Protein AF-A0A558G143-F1 (afdb_monomer)

Organism: Haloferax volcanii (NCBI:txid2246)

Foldseek 3Di:
DDDDDDDDDDDDDDDDDDPPPPPPPQDAWAWAAEAEEALFFKGWTAKTAAQAWAKKWKFFPCVVVVPVLVRTQWIFQTDGGGMDGRGMITGPGGCLAWGKMKIFAWDQAVPPRDPCCNVVVNPGGHTRDDPRHTHMDMYTYHFDKDWADDDDDDPFFKGWTAKIAHSAKFKKWKFFPCVVVVPVPVRTFWIFDIDGGGMDGRGMTTGPGGDPDDTDIDIDTDHDD

Solvent-accessible surface area (backbone atoms only — not comparable to full-atom values): 12701 Å² total; per-residue (Å²): 138,88,83,90,82,87,83,84,81,83,83,83,81,83,81,81,80,75,81,78,77,78,75,74,78,79,64,68,70,46,58,42,36,61,68,44,76,26,30,14,41,48,50,63,33,52,33,39,30,30,68,81,14,22,34,48,32,37,24,41,59,48,39,83,78,66,38,66,65,82,16,59,29,28,47,33,69,70,39,71,58,42,76,48,63,68,42,65,25,49,34,82,54,53,34,67,64,61,43,53,34,33,43,32,42,25,33,52,71,84,72,78,68,63,97,36,24,65,84,48,75,56,76,34,31,47,62,43,65,55,97,91,38,70,46,63,27,63,21,50,41,33,45,35,70,50,73,43,66,70,93,73,92,63,94,19,50,43,51,59,35,49,37,38,26,19,19,50,36,21,35,44,35,34,22,33,58,50,41,84,75,67,37,70,72,84,21,57,33,29,54,35,68,84,38,67,53,28,81,46,66,62,47,64,26,52,32,84,58,62,53,88,65,96,74,58,70,43,80,42,78,43,77,68,129

pLDDT: mean 89.65, std 16.46, range [34.44, 98.69]

Nearest PDB structures (foldseek):
  7x6o-assembly1_J  TM=2.376E-01  e=4.282E-03  Homo sapiens
  6q1e-assembly1_H  TM=2.582E-01  e=1.618E-02  Homo sapiens
  8bke-assembly2_BBB  TM=3.996E-01  e=5.704E-01  Klebsiella phage KP34
  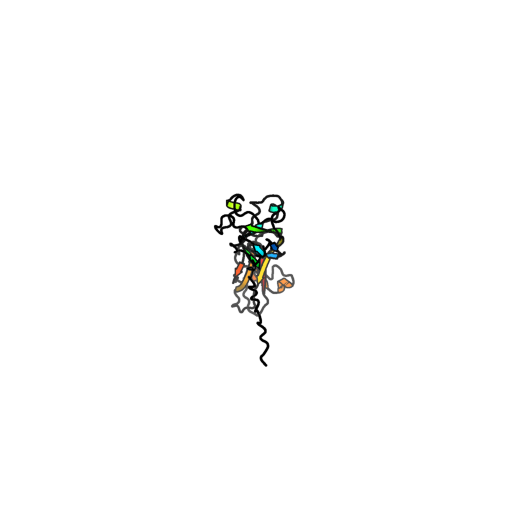3pv7-assembly1_A  TM=2.686E-01  e=1.357E-01  Homo sapiens
  4ys4-assembly1_A  TM=2.179E-01  e=6.690E-01  Plasmodium falciparum 3D7

Sequence (225 aa):
MRRTLAVLMTLVVVVGGIPAAAAAQQETTAVSFENQATGGTTVTVDSVTLPEGGFVTIHDASVTDGNVLGSVVGSSAYLDAGTHEDVTVHLDEPVEESGTFVAMPHMDSDGDRVYSFVAANGEADGPYTADGSAVVDTATVNASATVSMSDQPTTGDSVVVDRVELSQGGFVTIHDGTVTEGAVFESIRGTSAYLPAGVHENVRVELDAPVTENTTLVPMAHMDT

Radius of gyration: 30.29 Å; Cα contacts (8 Å, |Δi|>4): 536; chains: 1; bounding box: 51×76×116 Å

Secondary structure (DSSP, 8-state):
----------------PPP-------PPPEEE---EEE-SSEEEEEEEEESS-EEEEEEEGGGGGT-TTTTEEEEPPPB-SEEEEEEEEEESS---S-EEEEEEEEE-SSSS-S--TTTTTTSSSPBPEETTEE--EEEEEEE-EEEE-------SSEEEEEEEEESS-EEEEEEEGGGGGT-TTTTEEEEPPPB-SEEEEEEEEE-SS---S---EEEEEEE--

Mean predicted aligned error: 9.32 Å

Structure (mmCIF, N/CA/C/O backbone):
data_AF-A0A558G143-F1
#
_entry.id   AF-A0A558G143-F1
#
loop_
_atom_site.group_PDB
_atom_site.id
_atom_site.type_symbol
_atom_site.label_atom_id
_atom_site.label_alt_id
_atom_site.label_comp_id
_atom_site.label_asym_id
_atom_site.label_entity_id
_atom_site.label_seq_id
_atom_site.pdbx_PDB_ins_code
_atom_site.Cartn_x
_atom_site.Cartn_y
_atom_site.Cartn_z
_atom_site.occupancy
_atom_site.B_iso_or_equiv
_atom_site.auth_seq_id
_atom_site.auth_comp_id
_atom_site.auth_asym_id
_atom_site.auth_atom_id
_atom_site.pdbx_PDB_model_num
ATOM 1 N N . MET A 1 1 ? 0.024 -58.878 85.559 1.00 52.34 1 MET A N 1
ATOM 2 C CA . MET A 1 1 ? 0.391 -59.027 84.128 1.00 52.34 1 MET A CA 1
ATOM 3 C C . MET A 1 1 ? -0.809 -58.651 83.263 1.00 52.34 1 MET A C 1
ATOM 5 O O . MET A 1 1 ? -1.912 -58.987 83.669 1.00 52.34 1 MET A O 1
ATOM 9 N N . ARG A 1 2 ? -0.557 -58.053 82.082 1.00 41.16 2 ARG A N 1
ATOM 10 C CA . ARG A 1 2 ? -1.480 -57.472 81.064 1.00 41.16 2 ARG A CA 1
ATOM 11 C C . ARG A 1 2 ? -1.714 -55.969 81.271 1.00 41.16 2 ARG A C 1
ATOM 13 O O . ARG A 1 2 ? -2.313 -55.599 82.264 1.00 41.16 2 ARG A O 1
ATOM 20 N N . ARG A 1 3 ? -1.076 -55.053 80.530 1.00 41.97 3 ARG A N 1
ATOM 21 C CA . ARG A 1 3 ? -0.884 -54.800 79.075 1.00 41.97 3 ARG A CA 1
ATOM 22 C C . ARG A 1 3 ? -1.730 -53.581 78.681 1.00 41.97 3 ARG A C 1
ATOM 24 O O . ARG A 1 3 ? -2.951 -53.640 78.685 1.00 41.97 3 ARG A O 1
ATOM 31 N N . THR A 1 4 ? -1.016 -52.507 78.370 1.00 42.41 4 THR A N 1
ATOM 32 C CA . THR A 1 4 ? -1.426 -51.295 77.659 1.00 42.41 4 THR A CA 1
ATOM 33 C C . THR A 1 4 ? -2.187 -51.610 76.368 1.00 42.41 4 THR A C 1
ATOM 35 O O . THR A 1 4 ? -1.789 -52.505 75.625 1.00 42.41 4 THR A O 1
ATOM 38 N N . LEU A 1 5 ? -3.224 -50.821 76.069 1.00 39.81 5 LEU A N 1
ATOM 39 C CA . LEU A 1 5 ? -3.725 -50.601 74.712 1.00 39.81 5 LEU A CA 1
ATOM 40 C C . LEU A 1 5 ? -4.005 -49.098 74.561 1.00 39.81 5 LEU A C 1
ATOM 42 O O . LEU A 1 5 ? -4.898 -48.560 75.210 1.00 39.81 5 LEU A O 1
ATOM 46 N N . ALA A 1 6 ? -3.188 -48.423 73.754 1.00 40.53 6 ALA A N 1
ATOM 47 C CA . ALA A 1 6 ? -3.424 -47.062 73.295 1.00 40.53 6 ALA A CA 1
ATOM 48 C C . ALA A 1 6 ? -4.268 -47.139 72.017 1.00 40.53 6 ALA A C 1
ATOM 50 O O . ALA A 1 6 ? -3.910 -47.863 71.088 1.00 40.53 6 ALA A O 1
ATOM 51 N N . VAL A 1 7 ? -5.393 -46.425 71.983 1.00 39.53 7 VAL A N 1
ATOM 52 C CA . VAL A 1 7 ? -6.228 -46.283 70.786 1.00 39.53 7 VAL A CA 1
ATOM 53 C C . VAL A 1 7 ? -5.782 -45.015 70.065 1.00 39.53 7 VAL A C 1
ATOM 55 O O . VAL A 1 7 ? -5.915 -43.911 70.585 1.00 39.53 7 VAL A O 1
ATOM 58 N N . LEU A 1 8 ? -5.205 -45.206 68.881 1.00 38.78 8 LEU A N 1
ATOM 59 C CA . LEU A 1 8 ? -4.832 -44.165 67.931 1.00 38.78 8 LEU A CA 1
ATOM 60 C C . LEU A 1 8 ? -6.107 -43.730 67.188 1.00 38.78 8 LEU A C 1
ATOM 62 O O . LEU A 1 8 ? -6.700 -44.531 66.469 1.00 38.78 8 LEU A O 1
ATOM 66 N N . MET A 1 9 ? -6.556 -42.493 67.399 1.00 37.25 9 MET A N 1
ATOM 67 C CA . MET A 1 9 ? -7.731 -41.924 66.734 1.00 37.25 9 MET A CA 1
ATOM 68 C C . MET A 1 9 ? -7.258 -41.141 65.502 1.00 37.25 9 MET A C 1
ATOM 70 O O . MET A 1 9 ? -6.626 -40.093 65.624 1.00 37.25 9 MET A O 1
ATOM 74 N N . THR A 1 10 ? -7.494 -41.695 64.316 1.00 39.78 10 THR A N 1
ATOM 75 C CA . THR A 1 10 ? -7.078 -41.120 63.033 1.00 39.78 10 THR A CA 1
ATOM 76 C C . THR A 1 10 ? -7.986 -39.945 62.657 1.00 39.78 10 THR A C 1
ATOM 78 O O . THR A 1 10 ? -9.191 -40.117 62.485 1.00 39.78 10 THR A O 1
ATOM 81 N N . LEU A 1 11 ? -7.402 -38.752 62.528 1.00 34.44 11 LEU A N 1
ATOM 82 C CA . LEU A 1 11 ? -8.046 -37.535 62.032 1.00 34.44 11 LEU A CA 1
ATOM 83 C C . LEU A 1 11 ? -8.089 -37.572 60.496 1.00 34.44 11 LEU A C 1
ATOM 85 O O . LEU A 1 11 ? -7.043 -37.554 59.850 1.00 34.44 11 LEU A O 1
ATOM 89 N N . VAL A 1 12 ? -9.286 -37.615 59.910 1.00 41.69 12 VAL A N 1
ATOM 90 C CA . VAL A 1 12 ? -9.491 -37.450 58.463 1.00 41.69 12 VAL A CA 1
ATOM 91 C C . VAL A 1 12 ? -9.704 -35.964 58.183 1.00 41.69 12 VAL A C 1
ATOM 93 O O . VAL A 1 12 ? -10.731 -35.403 58.556 1.00 41.69 12 VAL A O 1
ATOM 96 N N . VAL A 1 13 ? -8.728 -35.323 57.540 1.00 41.88 13 VAL A N 1
ATOM 97 C CA . VAL A 1 13 ? -8.868 -33.964 57.002 1.00 41.88 13 VAL A CA 1
ATOM 98 C C . VAL A 1 13 ? -9.351 -34.088 55.560 1.00 41.88 13 VAL A C 1
ATOM 100 O O . VAL A 1 13 ? -8.608 -34.528 54.687 1.00 41.88 13 VAL A O 1
ATOM 103 N N . VAL A 1 14 ? -10.608 -33.720 55.312 1.00 42.81 14 VAL A N 1
ATOM 104 C CA . VAL A 1 14 ? -11.135 -33.542 53.954 1.00 42.81 14 VAL A CA 1
ATOM 105 C C . VAL A 1 14 ? -10.732 -32.143 53.493 1.00 42.81 14 VAL A C 1
ATOM 107 O O . VAL A 1 14 ? -11.282 -31.150 53.963 1.00 42.81 14 VAL A O 1
ATOM 110 N N . VAL A 1 15 ? -9.744 -32.059 52.602 1.00 48.12 15 VAL A N 1
ATOM 111 C CA . VAL A 1 15 ? -9.377 -30.812 51.918 1.00 48.12 15 VAL A CA 1
ATOM 112 C C . VAL A 1 15 ? -10.315 -30.649 50.722 1.00 48.12 15 VAL A C 1
ATOM 114 O O . VAL A 1 15 ? -10.181 -31.351 49.724 1.00 48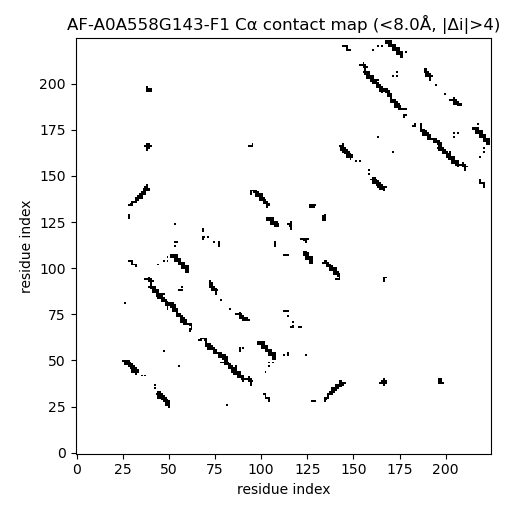.12 15 VAL A O 1
ATOM 117 N N . GLY A 1 16 ? -11.302 -29.759 50.841 1.00 43.53 16 GLY A N 1
ATOM 118 C CA . GLY A 1 16 ? -12.135 -29.338 49.716 1.00 43.53 16 GLY A CA 1
ATOM 119 C C . GLY A 1 16 ? -11.340 -28.415 48.795 1.00 43.53 16 GLY A C 1
ATOM 120 O O . GLY A 1 16 ? -10.942 -27.329 49.210 1.00 43.53 16 GLY A O 1
ATOM 121 N N . GLY A 1 17 ? -11.087 -28.855 47.562 1.00 44.88 17 GLY A N 1
ATOM 122 C CA . GLY A 1 17 ? -10.500 -28.022 46.516 1.00 44.88 17 GLY A CA 1
ATOM 123 C C . GLY A 1 17 ? -11.509 -26.983 46.033 1.00 44.88 17 GLY A C 1
ATOM 124 O O . GLY A 1 17 ? -12.572 -27.331 45.527 1.00 44.88 17 GLY A O 1
ATOM 125 N N . ILE A 1 18 ? -11.177 -25.707 46.197 1.00 61.19 18 ILE A N 1
ATOM 126 C CA . ILE A 1 18 ? -11.807 -24.604 45.465 1.00 61.19 18 ILE A CA 1
ATOM 127 C C . ILE A 1 18 ? -11.429 -24.741 43.983 1.00 61.19 18 ILE A C 1
ATOM 129 O O . ILE A 1 18 ? -10.241 -24.917 43.696 1.00 61.19 18 ILE A O 1
ATOM 133 N N . PRO A 1 19 ? -12.379 -24.676 43.032 1.00 52.38 19 PRO A N 1
ATOM 134 C CA . PRO A 1 19 ? 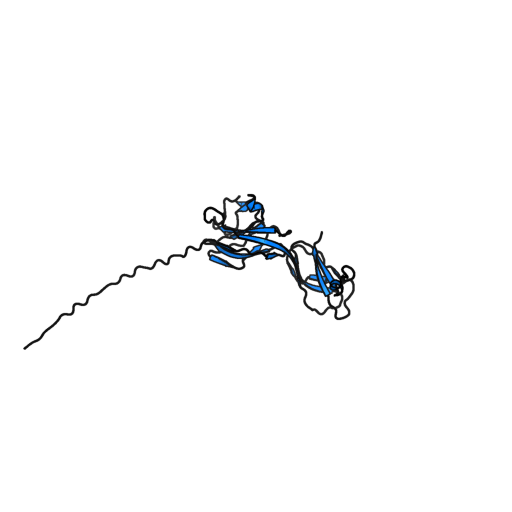-12.013 -24.574 41.631 1.00 52.38 19 PRO A CA 1
ATOM 135 C C . PRO A 1 19 ? -11.299 -23.233 41.449 1.00 52.38 19 PRO A C 1
ATOM 137 O O . PRO A 1 19 ? -11.841 -22.180 41.784 1.00 52.38 19 PRO A O 1
ATOM 140 N N . ALA A 1 20 ? -10.062 -23.274 40.960 1.00 54.72 20 ALA A N 1
ATOM 141 C CA . ALA A 1 20 ? -9.406 -22.086 40.449 1.00 54.72 20 ALA A CA 1
ATOM 142 C C . ALA A 1 20 ? -10.229 -21.614 39.246 1.00 54.72 20 ALA A C 1
ATOM 144 O O . ALA A 1 20 ? -10.228 -22.259 38.199 1.00 54.72 20 ALA A O 1
ATOM 145 N N . ALA A 1 21 ? -10.979 -20.525 39.413 1.00 53.34 21 ALA A N 1
ATOM 146 C CA . ALA A 1 21 ? -11.452 -19.767 38.271 1.00 53.34 21 ALA A CA 1
ATOM 147 C C . ALA A 1 21 ? -10.196 -19.311 37.522 1.00 53.34 21 ALA A C 1
ATOM 149 O O . ALA A 1 21 ? -9.402 -18.538 38.061 1.00 53.34 21 ALA A O 1
ATOM 150 N N . ALA A 1 22 ? -9.971 -19.853 36.326 1.00 51.62 22 ALA A N 1
ATOM 151 C CA . ALA A 1 22 ? -9.020 -19.270 35.400 1.00 51.62 22 ALA A CA 1
ATOM 152 C C . ALA A 1 22 ? -9.504 -17.839 35.148 1.00 51.62 22 ALA A C 1
ATOM 154 O O . ALA A 1 22 ? -10.585 -17.641 34.595 1.00 51.62 22 ALA A O 1
ATOM 155 N N . ALA A 1 23 ? -8.761 -16.849 35.640 1.00 45.91 23 ALA A N 1
ATOM 156 C CA . ALA A 1 23 ? -8.967 -15.479 35.218 1.00 45.91 23 ALA A CA 1
ATOM 157 C C . ALA A 1 23 ? -8.714 -15.466 33.708 1.00 45.91 23 ALA A C 1
ATOM 159 O O . ALA A 1 23 ? -7.590 -15.721 33.278 1.00 45.91 23 ALA A O 1
ATOM 160 N N . ALA A 1 24 ? -9.764 -15.256 32.913 1.00 49.66 24 ALA A N 1
ATOM 161 C CA . ALA A 1 24 ? -9.582 -14.874 31.526 1.00 49.66 24 ALA A CA 1
ATOM 162 C C . ALA A 1 24 ? -8.755 -13.587 31.562 1.00 49.66 24 ALA A C 1
ATOM 164 O O . ALA A 1 24 ? -9.179 -12.595 32.160 1.00 49.66 24 ALA A O 1
ATOM 165 N N . GLN A 1 25 ? -7.537 -13.645 31.032 1.00 50.00 25 GLN A N 1
ATOM 166 C CA . GLN A 1 25 ? -6.756 -12.447 30.793 1.00 50.00 25 GLN A CA 1
ATOM 167 C C . GLN A 1 25 ? -7.578 -11.621 29.806 1.00 50.00 25 GLN A C 1
ATOM 169 O O . GLN A 1 25 ? -7.860 -12.075 28.701 1.00 50.00 25 GLN A O 1
ATOM 174 N N . GLN A 1 26 ? -8.100 -10.488 30.270 1.00 57.34 26 GLN A N 1
ATOM 175 C CA . GLN A 1 26 ? -8.884 -9.597 29.433 1.00 57.34 26 GLN A CA 1
ATOM 176 C C . GLN A 1 26 ? -7.880 -8.926 28.497 1.00 57.34 26 GLN A C 1
ATOM 178 O O . GLN A 1 26 ? -7.195 -7.988 28.900 1.00 57.34 26 GLN A O 1
ATOM 183 N N . GLU A 1 27 ? -7.700 -9.498 27.308 1.00 76.50 27 GLU A N 1
ATOM 184 C CA . GLU A 1 27 ? -6.834 -8.916 26.287 1.00 76.50 27 GLU A CA 1
ATOM 185 C C . GLU A 1 27 ? -7.375 -7.522 25.955 1.00 76.50 27 GLU A C 1
ATOM 187 O O . GLU A 1 27 ? -8.573 -7.340 25.736 1.00 76.50 27 GLU A O 1
ATOM 192 N N . THR A 1 28 ? -6.509 -6.516 26.019 1.00 91.81 28 THR A N 1
ATOM 193 C CA . THR A 1 28 ? -6.859 -5.131 25.697 1.00 91.81 28 THR A CA 1
ATOM 194 C C . THR A 1 28 ? -6.619 -4.892 24.217 1.00 91.81 28 THR A C 1
ATOM 196 O O . THR A 1 28 ? -5.588 -5.320 23.698 1.00 91.81 28 THR A O 1
ATOM 199 N N . THR A 1 29 ? -7.520 -4.174 23.546 1.00 96.88 29 THR A N 1
ATOM 200 C CA . THR A 1 29 ? -7.312 -3.808 22.143 1.00 96.88 29 THR A CA 1
ATOM 201 C C . THR A 1 29 ? -6.033 -2.993 21.979 1.00 96.88 29 THR A C 1
ATOM 203 O O . THR A 1 29 ? -5.796 -2.038 22.719 1.00 96.88 29 THR A O 1
ATOM 206 N N . ALA A 1 30 ? -5.226 -3.368 20.995 1.00 97.44 30 ALA A N 1
ATOM 207 C CA . ALA A 1 30 ? -4.009 -2.677 20.598 1.00 97.44 30 ALA A CA 1
ATOM 208 C C . ALA A 1 30 ? -3.831 -2.819 19.085 1.00 97.44 30 ALA A C 1
ATOM 210 O O . ALA A 1 30 ? -4.337 -3.770 18.490 1.00 97.44 30 ALA A O 1
ATOM 211 N N . VAL A 1 31 ? -3.118 -1.883 18.472 1.00 98.56 31 VAL A N 1
ATOM 212 C CA . VAL A 1 31 ? -2.743 -1.934 17.059 1.00 98.56 31 VAL A CA 1
ATOM 213 C C . VAL A 1 31 ? -1.342 -1.358 16.907 1.00 98.56 31 VAL A C 1
ATOM 215 O O . VAL A 1 31 ? -0.985 -0.431 17.635 1.00 98.56 31 VAL A O 1
ATOM 218 N N . SER A 1 32 ? -0.559 -1.925 15.997 1.00 98.56 32 SER A N 1
ATOM 219 C CA . SER A 1 32 ? 0.734 -1.401 15.580 1.00 98.56 32 SER A CA 1
ATOM 220 C C . SER A 1 32 ? 0.768 -1.298 14.063 1.00 98.56 32 SER A C 1
ATOM 222 O O . SER A 1 32 ? 0.465 -2.259 13.350 1.00 98.56 32 SER A O 1
ATOM 224 N N . PHE A 1 33 ? 1.109 -0.114 13.572 1.00 98.62 33 PHE A N 1
ATOM 225 C CA . PHE A 1 33 ? 1.144 0.199 12.156 1.00 98.62 33 PHE A CA 1
ATOM 226 C C . PHE A 1 33 ? 2.417 0.976 11.839 1.00 98.62 33 PHE A C 1
ATOM 228 O O . PHE A 1 33 ? 2.578 2.132 12.222 1.00 98.62 33 PHE A O 1
ATOM 235 N N . GLU A 1 34 ? 3.349 0.319 11.150 1.00 98.38 34 GLU A N 1
ATOM 236 C CA . GLU A 1 34 ? 4.663 0.890 10.872 1.00 98.38 34 GLU A CA 1
ATOM 237 C C . GLU A 1 34 ? 4.715 1.654 9.543 1.00 98.38 34 GLU A C 1
ATOM 239 O O . GLU A 1 34 ? 3.970 1.394 8.591 1.00 98.38 34 GLU A O 1
ATOM 244 N N . ASN A 1 35 ? 5.664 2.593 9.471 1.00 98.19 35 ASN A N 1
ATOM 245 C CA . ASN A 1 35 ? 5.995 3.300 8.238 1.00 98.19 35 ASN A CA 1
ATOM 246 C C . ASN A 1 35 ? 6.406 2.307 7.152 1.00 98.19 35 ASN A C 1
ATOM 248 O O . ASN A 1 35 ? 7.279 1.467 7.370 1.00 98.19 35 ASN A O 1
ATOM 252 N N . GLN A 1 36 ? 5.850 2.464 5.956 1.00 96.12 36 GLN A N 1
ATOM 253 C CA . GLN A 1 36 ? 6.083 1.520 4.869 1.00 96.12 36 GLN A CA 1
ATOM 254 C C . GLN A 1 36 ? 6.067 2.194 3.500 1.00 96.12 36 GLN A C 1
ATOM 256 O O . GLN A 1 36 ? 5.695 3.360 3.349 1.00 96.12 36 GLN A O 1
ATOM 261 N N . ALA A 1 37 ? 6.513 1.448 2.496 1.00 92.44 37 ALA A N 1
ATOM 262 C CA . ALA A 1 37 ? 6.290 1.758 1.094 1.00 92.44 37 ALA A CA 1
ATOM 263 C C . ALA A 1 37 ? 5.289 0.747 0.533 1.00 92.44 37 ALA A C 1
ATOM 265 O O . ALA A 1 37 ? 5.275 -0.407 0.958 1.00 92.44 37 ALA A O 1
ATOM 266 N N . THR A 1 38 ? 4.459 1.183 -0.404 1.00 91.56 38 THR A N 1
ATOM 267 C CA . THR A 1 38 ? 3.419 0.348 -1.006 1.00 91.56 38 THR A CA 1
ATOM 268 C C . THR A 1 38 ? 3.337 0.581 -2.508 1.00 91.56 38 THR A C 1
ATOM 270 O O . THR A 1 38 ? 3.587 1.692 -2.986 1.00 91.56 38 THR A O 1
ATOM 273 N N . GLY A 1 39 ? 2.939 -0.453 -3.249 1.00 88.38 39 GLY A N 1
ATOM 274 C CA . GLY A 1 39 ? 2.390 -0.351 -4.598 1.00 88.38 39 GLY A CA 1
ATOM 275 C C . GLY A 1 39 ? 0.962 0.178 -4.659 1.00 88.38 39 GLY A C 1
ATOM 276 O O . GLY A 1 39 ? 0.245 -0.128 -5.604 1.00 88.38 39 GLY A O 1
ATOM 277 N N . GLY A 1 40 ? 0.497 0.897 -3.640 1.00 90.25 40 GLY A N 1
ATOM 278 C CA . GLY A 1 40 ? -0.762 1.638 -3.626 1.00 90.25 40 GLY A CA 1
ATOM 279 C C . GLY A 1 40 ? -2.002 0.823 -3.273 1.00 90.25 40 GLY A C 1
ATOM 280 O O . GLY A 1 40 ? -2.925 1.381 -2.705 1.00 90.25 40 GLY A O 1
ATOM 281 N N . THR A 1 41 ? -2.049 -0.479 -3.556 1.00 90.88 41 THR A N 1
ATOM 282 C CA . THR A 1 41 ? -3.298 -1.272 -3.435 1.00 90.88 41 THR A CA 1
ATOM 283 C C . THR A 1 41 ? -3.468 -2.015 -2.110 1.00 90.88 41 THR A C 1
ATOM 285 O O . THR A 1 41 ? -4.564 -2.475 -1.788 1.00 90.88 41 THR A O 1
ATOM 288 N N . THR A 1 42 ? -2.395 -2.151 -1.334 1.00 93.06 42 THR A N 1
ATOM 289 C CA . THR A 1 42 ? -2.410 -2.847 -0.044 1.00 93.06 42 THR A CA 1
ATOM 290 C C . THR A 1 42 ? -1.470 -2.191 0.950 1.00 93.06 42 THR A C 1
ATOM 292 O O . THR A 1 42 ? -0.427 -1.662 0.565 1.00 93.06 42 THR A O 1
ATOM 295 N N . VAL A 1 43 ? -1.784 -2.309 2.233 1.00 96.50 43 VAL A N 1
ATOM 296 C CA . VAL A 1 43 ? -0.858 -2.001 3.332 1.00 96.50 43 VAL A CA 1
ATOM 297 C C . VAL A 1 43 ? -0.844 -3.149 4.331 1.00 96.50 43 VAL A C 1
ATOM 299 O O . VAL A 1 43 ? -1.806 -3.915 4.413 1.00 96.50 43 VAL A O 1
ATOM 302 N N . THR A 1 44 ? 0.233 -3.256 5.100 1.00 97.94 44 THR A N 1
ATOM 303 C CA . THR A 1 44 ? 0.355 -4.251 6.169 1.00 97.94 44 THR A CA 1
ATOM 304 C C . THR A 1 44 ? 0.258 -3.570 7.526 1.00 97.94 44 THR A C 1
ATOM 306 O O . THR A 1 44 ? 0.992 -2.620 7.807 1.00 97.94 44 THR A O 1
ATOM 309 N N . VAL A 1 45 ? -0.641 -4.067 8.369 1.00 98.62 45 VAL A N 1
ATOM 310 C CA . VAL A 1 45 ? -0.700 -3.753 9.799 1.00 98.62 45 VAL A CA 1
ATOM 311 C C . VAL A 1 45 ? 0.137 -4.799 10.528 1.00 98.62 45 VAL A C 1
ATOM 313 O O . VAL A 1 45 ? -0.157 -5.989 10.427 1.00 98.62 45 VAL A O 1
ATOM 316 N N . ASP A 1 46 ? 1.182 -4.354 11.227 1.00 98.56 46 ASP A N 1
ATOM 317 C CA . ASP A 1 46 ? 2.167 -5.233 11.873 1.00 98.56 46 ASP A CA 1
ATOM 318 C C . ASP A 1 46 ? 1.500 -6.143 12.907 1.00 98.56 46 ASP A C 1
ATOM 320 O O . ASP A 1 46 ? 1.668 -7.360 12.872 1.00 98.56 46 ASP A O 1
ATOM 324 N N . SER A 1 47 ? 0.654 -5.569 13.766 1.00 98.44 47 SER A N 1
ATOM 325 C CA . SER A 1 47 ? -0.157 -6.352 14.694 1.00 98.44 47 SER A CA 1
ATOM 326 C C . SER A 1 47 ? -1.457 -5.661 15.094 1.00 98.44 47 SER A C 1
ATOM 328 O O . SER A 1 47 ? -1.555 -4.434 15.155 1.00 98.44 47 SER A O 1
ATOM 330 N N . VAL A 1 48 ? -2.480 -6.461 15.399 1.00 98.62 48 VAL A N 1
ATOM 331 C CA . VAL A 1 48 ? -3.747 -5.998 15.972 1.00 98.62 48 VAL A CA 1
ATOM 332 C C . VAL A 1 48 ? -4.296 -7.021 16.963 1.00 98.62 48 VAL A C 1
ATOM 334 O O . VAL A 1 48 ? -4.368 -8.211 16.671 1.00 98.62 48 VAL A O 1
ATOM 337 N N . THR A 1 49 ? -4.711 -6.558 18.141 1.00 98.31 49 THR A N 1
ATOM 338 C CA . THR A 1 49 ? -5.384 -7.371 19.163 1.00 98.31 49 THR A CA 1
ATOM 339 C C . THR A 1 49 ? -6.856 -6.992 19.225 1.00 98.31 49 THR A C 1
ATOM 341 O O . THR A 1 49 ? -7.188 -5.847 19.523 1.00 98.31 49 THR A O 1
ATOM 344 N N . LEU A 1 50 ? -7.740 -7.958 18.976 1.00 97.88 50 LEU A N 1
ATOM 345 C CA . LEU A 1 50 ? -9.195 -7.799 18.951 1.00 97.88 50 LEU A CA 1
ATOM 346 C C . LEU A 1 50 ? -9.824 -8.677 20.044 1.00 97.88 50 LEU A C 1
ATOM 348 O O . LEU A 1 50 ? -9.884 -9.893 19.878 1.00 97.88 50 LEU A O 1
ATOM 352 N N . PRO A 1 51 ? -10.312 -8.117 21.161 1.00 96.62 51 PRO A N 1
ATOM 353 C CA . PRO A 1 51 ? -10.841 -8.919 22.269 1.00 96.62 51 PRO A CA 1
ATOM 354 C C . PRO A 1 51 ? -12.088 -9.742 21.914 1.00 96.62 51 PRO A C 1
ATOM 356 O O . PRO A 1 51 ? -12.302 -10.808 22.487 1.00 96.62 51 PRO A O 1
ATOM 359 N N . GLU A 1 52 ? -12.900 -9.259 20.970 1.00 96.56 52 GLU A N 1
ATOM 360 C CA . GLU A 1 52 ? -14.167 -9.888 20.557 1.00 96.56 52 GLU A CA 1
ATOM 361 C C . GLU A 1 52 ? -14.199 -10.227 19.052 1.00 96.56 52 GLU A C 1
ATOM 363 O O . GLU A 1 52 ? -15.191 -10.753 18.555 1.00 96.56 52 GLU A O 1
ATOM 368 N N . GLY A 1 53 ? -13.087 -10.002 18.343 1.00 98.06 53 GLY A N 1
ATOM 369 C CA . GLY A 1 53 ? -13.006 -10.110 16.886 1.00 98.06 53 GLY A CA 1
ATOM 370 C C . GLY A 1 53 ? -13.587 -8.892 16.162 1.00 98.06 53 GLY A C 1
ATOM 371 O O . GLY A 1 53 ? -14.209 -8.016 16.762 1.00 98.06 53 GLY A O 1
ATOM 372 N N . GLY A 1 54 ? -13.358 -8.813 14.858 1.00 98.56 54 GLY A N 1
ATOM 373 C CA . GLY A 1 54 ? -13.773 -7.671 14.047 1.00 98.56 54 GLY A CA 1
ATOM 374 C C . GLY A 1 54 ? -12.815 -7.414 12.897 1.00 98.56 54 GLY A C 1
ATOM 375 O O . GLY A 1 54 ? -12.447 -8.341 12.179 1.00 98.56 54 GLY A O 1
ATOM 376 N N . PHE A 1 55 ? -12.413 -6.160 12.718 1.00 98.69 55 PHE A N 1
ATOM 377 C CA . PHE A 1 55 ? -11.671 -5.693 11.548 1.00 98.69 55 PHE A CA 1
ATOM 378 C C . PHE A 1 55 ? -10.561 -4.727 11.958 1.00 98.69 55 PHE A C 1
ATOM 380 O O . PHE A 1 55 ? -10.643 -4.074 12.998 1.00 98.69 55 PHE A O 1
ATOM 387 N N . VAL A 1 56 ? -9.555 -4.563 11.105 1.00 98.56 56 VAL A N 1
ATOM 388 C CA . VAL A 1 56 ? -8.701 -3.372 11.118 1.00 98.56 56 VAL A CA 1
ATOM 389 C C . VAL A 1 56 ? -8.986 -2.556 9.865 1.00 98.56 56 VAL A C 1
ATOM 391 O O . VAL A 1 56 ? -9.001 -3.083 8.754 1.00 98.56 56 VAL A O 1
ATOM 394 N N . THR A 1 57 ? -9.269 -1.273 10.060 1.00 98.25 57 THR A N 1
ATOM 395 C CA . THR A 1 57 ? -9.602 -0.322 8.999 1.00 98.25 57 THR A CA 1
ATOM 396 C C . THR A 1 57 ? -8.492 0.704 8.872 1.00 98.25 57 THR A C 1
ATOM 398 O O . THR A 1 57 ? -7.918 1.136 9.874 1.00 98.25 57 THR A O 1
ATOM 401 N N . ILE A 1 58 ? -8.186 1.080 7.638 1.00 98.50 58 ILE A N 1
ATOM 402 C CA . ILE A 1 58 ? -7.210 2.107 7.308 1.00 98.50 58 ILE A CA 1
ATOM 403 C C . ILE A 1 58 ? -7.968 3.372 6.938 1.00 98.50 58 ILE A C 1
ATOM 405 O O . ILE A 1 58 ? -8.838 3.363 6.065 1.00 98.50 58 ILE A O 1
ATOM 409 N N . HIS A 1 59 ? -7.618 4.459 7.612 1.00 98.12 59 HIS A N 1
ATOM 410 C CA . HIS A 1 59 ? -8.099 5.792 7.308 1.00 98.12 59 HIS A CA 1
ATOM 411 C C . HIS A 1 59 ? -6.982 6.655 6.722 1.00 98.12 59 HIS A C 1
ATOM 413 O O . HIS A 1 59 ? -5.821 6.530 7.121 1.00 98.12 59 HIS A O 1
ATOM 419 N N . ASP A 1 60 ? -7.334 7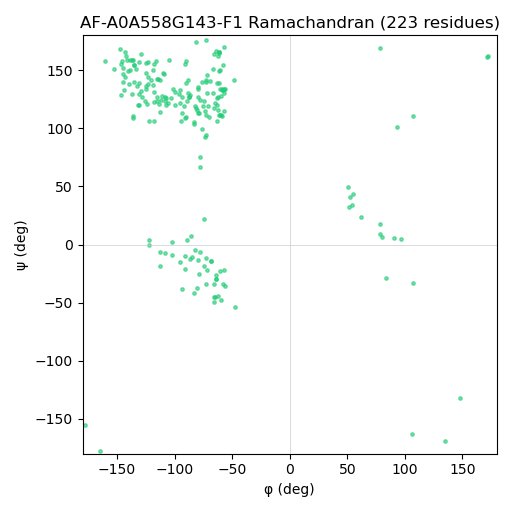.574 5.829 1.00 96.81 60 ASP A N 1
ATOM 420 C CA . ASP A 1 60 ? -6.463 8.686 5.458 1.00 96.81 60 ASP A CA 1
ATOM 421 C C . ASP A 1 60 ? -6.365 9.740 6.587 1.00 96.81 60 ASP A C 1
ATOM 423 O O . ASP A 1 60 ? -7.033 9.669 7.626 1.00 96.81 60 ASP A O 1
ATOM 427 N N . ALA A 1 61 ? -5.526 10.758 6.385 1.00 95.31 61 ALA A N 1
ATOM 428 C CA . ALA A 1 61 ? -5.298 11.813 7.371 1.00 95.31 61 ALA A CA 1
ATOM 429 C C . ALA A 1 61 ? -6.563 12.619 7.743 1.00 95.31 61 ALA A C 1
ATOM 431 O O . ALA A 1 61 ? -6.623 13.180 8.844 1.00 95.31 61 ALA A O 1
ATOM 432 N N . SER A 1 62 ? -7.588 12.653 6.881 1.00 96.06 62 SER A N 1
ATOM 433 C CA . SER A 1 62 ? -8.798 13.461 7.088 1.00 96.06 62 SER A CA 1
ATOM 434 C C . SER A 1 62 ? -9.664 12.962 8.250 1.00 96.06 62 SER A C 1
ATOM 436 O O . SER A 1 62 ? -10.494 13.717 8.769 1.00 96.06 62 SER A O 1
ATOM 438 N N . VAL A 1 63 ? -9.428 11.738 8.749 1.00 95.94 63 VAL A N 1
ATOM 439 C CA . VAL A 1 63 ? -10.057 11.244 9.988 1.00 95.94 63 VAL A CA 1
ATOM 440 C C . VAL A 1 63 ? -9.766 12.171 11.171 1.00 95.94 63 VAL A C 1
ATOM 442 O O . VAL A 1 63 ? -10.640 12.421 12.003 1.00 95.94 63 VAL A O 1
ATOM 445 N N . THR A 1 64 ? -8.563 12.753 11.209 1.00 90.12 64 THR A N 1
ATOM 446 C CA . THR A 1 64 ? -8.140 13.677 12.272 1.00 90.12 64 THR A CA 1
ATOM 447 C C . THR A 1 64 ? -8.779 15.062 12.150 1.00 90.12 64 THR A C 1
ATOM 449 O O . THR A 1 64 ? -8.901 15.769 13.151 1.00 90.12 64 THR A O 1
ATOM 452 N N . ASP A 1 65 ? -9.294 15.401 10.966 1.00 93.31 65 ASP A N 1
ATOM 453 C CA . ASP A 1 65 ? -10.072 16.615 10.693 1.00 93.31 65 ASP A CA 1
ATOM 454 C C . ASP A 1 65 ? -11.584 16.414 10.927 1.00 93.31 65 ASP A C 1
ATOM 456 O O . ASP A 1 65 ? -12.394 17.314 10.688 1.00 93.31 65 ASP A O 1
ATOM 460 N N . GLY A 1 66 ? -11.983 15.234 11.415 1.00 92.19 66 GLY A N 1
ATOM 461 C CA . GLY A 1 66 ? -13.369 14.886 11.727 1.00 92.19 66 GLY A CA 1
ATOM 462 C C . GLY A 1 66 ? -14.142 14.241 10.575 1.00 92.19 66 GLY A C 1
ATOM 463 O O . GLY A 1 66 ? -15.338 13.980 10.731 1.00 92.19 66 GLY A O 1
ATOM 464 N N . ASN A 1 67 ? -13.498 13.936 9.443 1.00 95.38 67 ASN A N 1
ATOM 465 C CA . ASN A 1 67 ? -14.110 13.173 8.353 1.00 95.38 67 ASN A CA 1
ATOM 466 C C . ASN A 1 67 ? -14.128 11.670 8.680 1.00 95.38 67 ASN A C 1
ATOM 468 O O . ASN A 1 67 ? -13.428 10.872 8.068 1.00 95.38 67 ASN A O 1
ATOM 472 N N . VAL A 1 68 ? -14.906 11.266 9.684 1.00 93.94 68 VAL A N 1
ATOM 473 C CA . VAL A 1 68 ? -14.857 9.894 10.222 1.00 93.94 68 VAL A CA 1
ATOM 474 C C . VAL A 1 68 ? -15.255 8.836 9.188 1.00 93.94 68 VAL A C 1
ATOM 476 O O . VAL A 1 68 ? -14.583 7.820 9.068 1.00 93.94 68 VAL A O 1
ATOM 479 N N . LEU A 1 69 ? -16.330 9.070 8.428 1.00 95.38 69 LEU A N 1
ATOM 480 C CA . LEU A 1 69 ? -16.835 8.089 7.460 1.00 95.38 69 LEU A CA 1
ATOM 481 C C . LEU A 1 69 ? -16.079 8.147 6.130 1.00 95.38 69 LEU A C 1
ATOM 483 O O . LEU A 1 69 ? -15.776 7.111 5.556 1.00 95.38 69 LEU A O 1
ATOM 487 N N . GLY A 1 70 ? -15.784 9.353 5.634 1.00 96.06 70 GLY A N 1
ATOM 488 C CA . GLY A 1 70 ? -15.177 9.535 4.316 1.00 96.06 70 GLY A CA 1
ATOM 489 C C . GLY A 1 70 ? -13.662 9.359 4.282 1.00 96.06 70 GLY A C 1
ATOM 490 O O . GLY A 1 70 ? -13.097 9.460 3.205 1.00 96.06 70 GLY A O 1
ATOM 491 N N . SER A 1 71 ? -13.015 9.152 5.431 1.00 97.00 71 SER A N 1
ATOM 492 C CA . SER A 1 71 ? -11.577 8.869 5.508 1.00 97.00 71 SER A CA 1
ATOM 493 C C . SER A 1 71 ? -11.249 7.389 5.363 1.00 97.00 71 SER A C 1
ATOM 495 O O . SER A 1 71 ? -10.078 7.061 5.223 1.00 97.00 71 SER A O 1
ATOM 497 N N . VAL A 1 72 ? -12.240 6.493 5.435 1.00 97.44 72 VAL A N 1
ATOM 498 C CA . VAL A 1 72 ? -12.024 5.049 5.284 1.00 97.44 72 VAL A CA 1
ATOM 499 C C . VAL A 1 72 ? -11.557 4.762 3.859 1.00 97.44 72 VAL A C 1
ATOM 501 O O . VAL A 1 72 ? -12.299 5.005 2.910 1.00 97.44 72 VAL A O 1
ATOM 504 N N . VAL A 1 73 ? -10.345 4.225 3.727 1.00 97.00 73 VAL A N 1
ATOM 505 C CA . VAL A 1 73 ? -9.731 3.873 2.433 1.00 97.00 73 VAL A CA 1
ATOM 506 C C . VAL A 1 73 ? -9.555 2.366 2.242 1.00 97.00 73 VAL A C 1
ATOM 508 O O . VAL A 1 73 ? -9.167 1.932 1.163 1.00 97.00 73 VAL A O 1
ATOM 511 N N . GLY A 1 74 ? -9.838 1.552 3.261 1.00 97.38 74 GLY A N 1
ATOM 512 C CA . GLY A 1 74 ? -9.867 0.093 3.147 1.00 97.38 74 GLY A CA 1
ATOM 513 C C . GLY A 1 74 ? -9.999 -0.610 4.494 1.00 97.38 74 GLY A C 1
ATOM 514 O O . GLY A 1 74 ? -9.694 -0.033 5.540 1.00 97.38 74 GLY A O 1
ATOM 515 N N . SER A 1 75 ? -10.410 -1.877 4.469 1.00 97.81 75 SER A N 1
ATOM 516 C CA . SER A 1 75 ? -10.597 -2.703 5.670 1.00 97.81 75 SER A CA 1
ATOM 517 C C . SER A 1 75 ? -10.115 -4.134 5.448 1.00 97.81 75 SER A C 1
ATOM 519 O O . SER A 1 75 ? -10.166 -4.674 4.341 1.00 97.81 75 SER A O 1
ATOM 521 N N . SER A 1 76 ? -9.632 -4.773 6.514 1.00 98.25 76 SER A N 1
ATOM 522 C CA . SER A 1 76 ? -9.298 -6.196 6.490 1.00 98.25 76 SER A CA 1
ATOM 523 C C . SER A 1 76 ? -10.547 -7.060 6.289 1.00 98.25 76 SER A C 1
ATOM 525 O O . SER A 1 76 ? -11.677 -6.644 6.548 1.00 98.25 76 SER A O 1
ATOM 527 N N . ALA A 1 77 ? -10.335 -8.327 5.931 1.00 97.56 77 ALA A N 1
ATOM 528 C CA . ALA A 1 77 ? -11.343 -9.349 6.195 1.00 97.56 77 ALA A CA 1
ATOM 529 C C . ALA A 1 77 ? -11.602 -9.477 7.711 1.00 97.56 77 ALA A C 1
ATOM 531 O O . ALA A 1 77 ? -10.809 -8.996 8.528 1.00 97.56 77 ALA A O 1
ATOM 532 N N . TYR A 1 78 ? -12.694 -10.151 8.081 1.00 98.19 78 TYR A N 1
ATOM 533 C CA . TYR A 1 78 ? -12.982 -10.457 9.481 1.00 98.19 78 TYR A CA 1
ATOM 534 C C . TYR A 1 78 ? -11.837 -11.250 10.125 1.00 98.19 78 TYR A C 1
ATOM 536 O O . TYR A 1 78 ? -11.354 -12.242 9.569 1.00 98.19 78 TYR A O 1
ATOM 544 N N . LEU A 1 79 ? -11.458 -10.822 11.321 1.00 98.50 79 LEU A N 1
ATOM 545 C CA . LEU A 1 79 ? -10.455 -11.424 12.181 1.00 98.50 79 LEU A CA 1
ATOM 546 C C . LEU A 1 79 ? -11.144 -11.919 13.459 1.00 98.50 79 LEU A C 1
ATOM 548 O O . LEU A 1 79 ? -11.840 -11.159 14.133 1.00 98.50 79 LEU A O 1
ATOM 552 N N . ASP A 1 80 ? -10.947 -13.195 13.803 1.00 98.25 80 ASP A N 1
ATOM 553 C CA . ASP A 1 80 ? -11.452 -13.764 15.059 1.00 98.25 80 ASP A CA 1
ATOM 554 C C . ASP A 1 80 ? -10.845 -13.050 16.286 1.00 98.25 80 ASP A C 1
ATOM 556 O O . ASP A 1 80 ? -9.837 -12.348 16.193 1.00 98.25 80 ASP A O 1
ATOM 560 N N . ALA A 1 81 ? -11.427 -13.257 17.468 1.00 97.75 81 ALA A N 1
ATOM 561 C CA . ALA A 1 81 ? -10.868 -12.723 18.706 1.00 97.75 81 ALA A CA 1
ATOM 562 C C . ALA A 1 81 ? -9.430 -13.224 18.965 1.00 97.75 81 ALA A C 1
ATOM 564 O O . ALA A 1 81 ? -9.153 -14.423 18.870 1.00 97.75 81 ALA A O 1
ATOM 565 N N . GLY A 1 82 ? -8.532 -12.312 19.342 1.00 97.62 82 GLY A N 1
ATOM 566 C CA . GLY A 1 82 ? -7.117 -12.583 19.606 1.00 97.62 82 GLY A CA 1
ATOM 567 C C . GLY A 1 82 ? -6.177 -11.559 18.969 1.00 97.62 82 GLY A C 1
ATOM 568 O O . GLY A 1 82 ? -6.610 -10.508 18.499 1.00 97.62 82 GLY A O 1
ATOM 569 N N . THR A 1 83 ? -4.882 -11.870 18.977 1.00 98.00 83 THR A N 1
ATOM 570 C CA . THR A 1 83 ? -3.840 -11.086 18.301 1.00 98.00 83 THR A CA 1
ATOM 571 C C . THR A 1 83 ? -3.550 -11.674 16.927 1.00 98.00 83 THR A C 1
ATOM 573 O O . THR A 1 83 ? -3.361 -12.884 16.799 1.00 98.00 83 THR A O 1
ATOM 576 N N . HIS A 1 84 ? -3.490 -10.805 15.925 1.00 98.44 84 HIS A N 1
ATOM 577 C CA . HIS A 1 84 ? -3.115 -11.119 14.550 1.00 98.44 84 HIS A CA 1
ATOM 578 C C . HIS A 1 84 ? -1.893 -10.294 14.175 1.00 98.44 84 HIS A C 1
ATOM 580 O O . HIS A 1 84 ? -1.797 -9.133 14.565 1.00 98.44 84 HIS A O 1
ATOM 586 N N . GLU A 1 85 ? -0.983 -10.902 13.428 1.00 98.19 85 GLU A N 1
ATOM 587 C CA . GLU A 1 85 ? 0.260 -10.295 12.947 1.00 98.19 85 GLU A CA 1
ATOM 588 C C . GLU A 1 85 ? 0.246 -10.271 11.414 1.00 98.19 85 GLU A C 1
ATOM 590 O O . GLU A 1 85 ? -0.450 -11.084 10.793 1.00 98.19 85 GLU A O 1
ATOM 595 N N . ASP A 1 86 ? 0.997 -9.346 10.813 1.00 97.88 86 ASP A N 1
ATOM 596 C CA . ASP A 1 86 ? 1.161 -9.218 9.357 1.00 97.88 86 ASP A CA 1
ATOM 597 C C . ASP A 1 86 ? -0.178 -9.144 8.590 1.00 97.88 86 ASP A C 1
ATOM 599 O O . ASP A 1 86 ? -0.368 -9.746 7.524 1.00 97.88 86 ASP A O 1
ATOM 603 N N . VAL A 1 87 ? -1.147 -8.400 9.133 1.00 98.44 87 VAL A N 1
ATOM 604 C CA . VAL A 1 87 ? -2.483 -8.296 8.540 1.00 98.44 87 VAL A CA 1
ATOM 605 C C . VAL A 1 87 ? -2.415 -7.434 7.285 1.00 98.44 87 VAL A C 1
ATOM 607 O O . VAL A 1 87 ? -2.231 -6.220 7.347 1.00 98.44 87 VAL A O 1
ATOM 610 N N . THR A 1 88 ? -2.610 -8.061 6.128 1.00 96.94 88 THR A N 1
ATOM 611 C CA . THR A 1 88 ? -2.742 -7.351 4.851 1.00 96.94 88 THR A CA 1
ATOM 612 C C . THR A 1 88 ? -4.137 -6.745 4.728 1.00 96.94 88 THR A C 1
ATOM 614 O O . THR A 1 88 ? -5.142 -7.458 4.794 1.00 96.94 88 THR A O 1
ATOM 617 N N . VAL A 1 89 ? -4.197 -5.434 4.504 1.00 97.88 89 VAL A N 1
ATOM 618 C CA . VAL A 1 89 ? -5.428 -4.695 4.215 1.00 97.88 89 VAL A CA 1
ATOM 619 C C . VAL A 1 89 ? -5.438 -4.299 2.745 1.00 97.88 89 VAL A C 1
ATOM 621 O O . VAL A 1 89 ? -4.496 -3.670 2.261 1.00 97.88 89 VAL A O 1
ATOM 624 N N . HIS A 1 90 ? -6.511 -4.661 2.043 1.00 94.62 90 HIS A N 1
ATOM 625 C CA . HIS A 1 90 ? -6.777 -4.162 0.699 1.00 94.62 90 HIS A CA 1
ATOM 626 C C . HIS A 1 90 ? -7.384 -2.767 0.784 1.00 94.62 90 HIS A C 1
ATOM 628 O O . HIS A 1 90 ? -8.287 -2.529 1.585 1.00 94.62 90 HIS A O 1
ATOM 634 N N . LEU A 1 91 ? -6.865 -1.860 -0.037 1.00 94.00 91 LEU A N 1
ATOM 635 C CA . LEU A 1 91 ? -7.367 -0.501 -0.128 1.00 94.00 91 LEU A CA 1
ATOM 636 C C . LEU A 1 91 ? -8.398 -0.408 -1.252 1.00 94.00 91 LEU A C 1
ATOM 638 O O . LEU A 1 91 ? -8.128 -0.812 -2.384 1.00 94.00 91 LEU A O 1
ATOM 642 N N . ASP A 1 92 ? -9.570 0.118 -0.917 1.00 92.19 92 ASP A N 1
ATOM 643 C CA . ASP A 1 92 ? -10.620 0.455 -1.877 1.00 92.19 92 ASP A CA 1
ATOM 644 C C . ASP A 1 92 ? -10.231 1.700 -2.685 1.00 92.19 92 ASP A C 1
ATOM 646 O O . ASP A 1 92 ? -10.524 1.779 -3.878 1.00 92.19 92 ASP A O 1
ATOM 650 N N . GLU A 1 93 ? -9.521 2.635 -2.042 1.00 88.12 93 GLU A N 1
ATOM 651 C CA . GLU A 1 93 ? -8.895 3.795 -2.677 1.00 88.12 93 GLU A CA 1
ATOM 652 C C . GLU A 1 93 ? -7.363 3.655 -2.604 1.00 88.12 93 GLU A C 1
ATOM 654 O O . GLU A 1 93 ? -6.802 3.655 -1.502 1.00 88.12 93 GLU A O 1
ATOM 659 N N . PRO A 1 94 ? -6.660 3.500 -3.742 1.00 87.75 94 PRO A N 1
ATOM 660 C CA . PRO A 1 94 ? -5.216 3.307 -3.742 1.00 87.75 94 PRO A CA 1
ATOM 661 C C . PRO A 1 94 ? -4.438 4.486 -3.144 1.00 87.75 94 PRO A C 1
ATOM 663 O O . PRO A 1 94 ? -4.805 5.649 -3.297 1.00 87.75 94 PRO A O 1
ATOM 666 N N . VAL A 1 95 ? -3.282 4.203 -2.535 1.00 89.56 95 VAL A N 1
ATOM 667 C CA . VAL A 1 95 ? -2.325 5.251 -2.145 1.00 89.56 95 VAL A CA 1
ATOM 668 C C . VAL A 1 95 ? -1.618 5.786 -3.387 1.00 89.56 95 VAL A C 1
ATOM 670 O O . VAL A 1 95 ? -0.584 5.261 -3.805 1.00 89.56 95 VAL A O 1
ATOM 673 N N . GLU A 1 96 ? -2.170 6.844 -3.970 1.00 83.75 96 GLU A N 1
ATOM 674 C CA . GLU A 1 96 ? -1.560 7.534 -5.110 1.00 83.75 96 GLU A CA 1
ATOM 675 C C . GLU A 1 96 ? -0.450 8.498 -4.667 1.00 83.75 96 GLU A C 1
ATOM 677 O O . GLU A 1 96 ? 0.590 8.595 -5.322 1.00 83.75 96 GLU A O 1
ATOM 682 N N . GLU A 1 97 ? -0.634 9.169 -3.527 1.00 86.31 97 GLU A N 1
ATOM 683 C CA . GLU A 1 97 ? 0.326 10.104 -2.938 1.00 86.31 97 GLU A CA 1
ATOM 684 C C . GLU A 1 97 ? 0.770 9.630 -1.549 1.00 86.31 97 GLU A C 1
ATOM 686 O O . GLU A 1 97 ? -0.032 9.178 -0.733 1.00 86.31 97 GLU A O 1
ATOM 691 N N . SER A 1 98 ? 2.071 9.743 -1.272 1.00 93.12 98 SER A N 1
ATOM 692 C CA . SER A 1 98 ? 2.629 9.429 0.042 1.00 93.12 98 SER A CA 1
ATOM 693 C C . SER A 1 98 ? 2.020 10.317 1.127 1.00 93.12 98 SER A C 1
ATOM 695 O O . SER A 1 98 ? 1.982 11.539 0.988 1.00 93.12 98 SER A O 1
ATOM 697 N N . GLY A 1 99 ? 1.619 9.725 2.248 1.00 95.50 99 GLY A N 1
ATOM 698 C CA . GLY A 1 99 ? 0.917 10.461 3.294 1.00 95.50 99 GLY A CA 1
ATOM 699 C C . GLY A 1 99 ? 0.851 9.732 4.627 1.00 95.50 99 GLY A C 1
ATOM 700 O O . GLY A 1 99 ? 1.407 8.647 4.799 1.00 95.50 99 GLY A O 1
ATOM 701 N N . THR A 1 100 ? 0.172 10.358 5.586 1.00 97.38 100 THR A N 1
ATOM 702 C CA . THR A 1 100 ? -0.129 9.748 6.884 1.00 97.38 100 THR A CA 1
ATOM 703 C C . THR A 1 100 ? -1.441 8.984 6.798 1.00 97.38 100 THR A C 1
ATOM 705 O O . THR A 1 100 ? -2.456 9.543 6.388 1.00 97.38 100 THR A O 1
ATOM 708 N N . PHE A 1 101 ? -1.417 7.739 7.257 1.00 98.00 101 PHE A N 1
ATOM 709 C CA . PHE A 1 101 ? -2.578 6.867 7.373 1.00 98.00 101 PHE A CA 1
ATOM 710 C C . PHE A 1 101 ? -2.731 6.394 8.816 1.00 98.00 101 PHE A C 1
ATOM 712 O O . PHE A 1 101 ? -1.768 6.385 9.591 1.00 98.00 101 PHE A O 1
ATOM 719 N N . VAL A 1 102 ? -3.949 6.007 9.176 1.00 98.56 102 VAL A N 1
ATOM 720 C CA . VAL A 1 102 ? -4.326 5.611 10.532 1.00 98.56 102 VAL A CA 1
ATOM 721 C C . VAL A 1 102 ? -4.926 4.213 10.496 1.00 98.56 102 VAL A C 1
ATOM 723 O O . VAL A 1 102 ? -5.939 4.000 9.836 1.00 98.56 102 VAL A O 1
ATOM 726 N N . ALA A 1 103 ? -4.328 3.271 11.221 1.00 98.62 103 ALA A N 1
ATOM 727 C CA . ALA A 1 103 ? -4.920 1.962 11.455 1.00 98.62 103 ALA A CA 1
ATOM 728 C C . ALA A 1 103 ? -5.824 2.028 12.692 1.00 98.62 103 ALA A C 1
ATOM 730 O O . ALA A 1 103 ? -5.393 2.462 13.762 1.00 98.62 103 ALA A O 1
ATOM 731 N N . MET A 1 104 ? -7.073 1.593 12.546 1.00 98.62 104 MET A N 1
ATOM 732 C CA . MET A 1 104 ? -8.094 1.626 13.592 1.00 98.62 104 MET A CA 1
ATOM 733 C C . MET A 1 104 ? -8.785 0.259 13.689 1.00 98.62 104 MET A C 1
ATOM 735 O O . MET A 1 104 ? -9.372 -0.201 12.708 1.00 98.62 104 MET A O 1
ATOM 739 N N . PRO A 1 105 ? -8.740 -0.426 14.843 1.00 98.62 105 PRO A N 1
ATOM 740 C CA . PRO A 1 105 ? -9.515 -1.637 15.067 1.00 98.62 105 PRO A CA 1
ATOM 741 C C . PRO A 1 105 ? -11.007 -1.320 15.220 1.00 98.62 105 PRO A C 1
ATOM 743 O O . PRO A 1 105 ? -11.389 -0.482 16.039 1.00 98.62 105 PRO A O 1
ATOM 746 N N . HIS A 1 106 ? -11.849 -2.039 14.488 1.00 98.56 10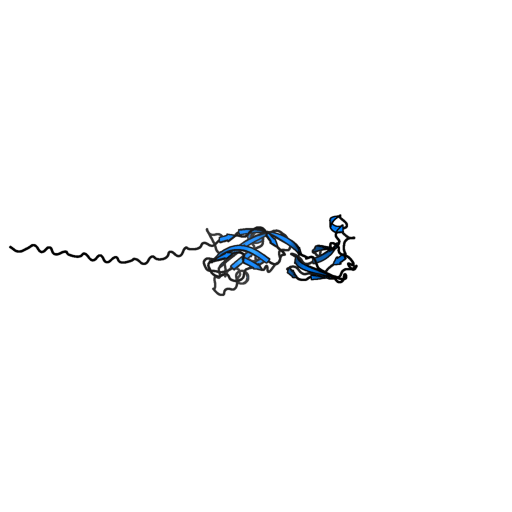6 HIS A N 1
ATOM 747 C CA . HIS A 1 106 ? -13.308 -1.991 14.566 1.00 98.56 106 HIS A CA 1
ATOM 748 C C . HIS A 1 106 ? -13.857 -3.324 15.076 1.00 98.56 106 HIS A C 1
ATOM 750 O O . HIS A 1 106 ? -13.327 -4.387 14.756 1.00 98.56 106 HIS A O 1
ATOM 756 N N . MET A 1 107 ? -14.909 -3.265 15.887 1.00 97.69 107 MET A N 1
ATOM 757 C CA . MET A 1 107 ? -15.596 -4.442 16.424 1.00 97.69 107 MET A CA 1
ATOM 758 C C . MET A 1 107 ? -16.690 -4.892 15.456 1.00 97.69 107 MET A C 1
ATOM 760 O O . MET A 1 107 ? -17.384 -4.041 14.923 1.00 97.69 107 MET A O 1
ATOM 764 N N . ASP A 1 108 ? -16.892 -6.195 15.279 1.00 98.12 108 ASP A N 1
ATOM 765 C CA . ASP A 1 108 ? -18.108 -6.728 14.640 1.00 98.12 108 ASP A CA 1
ATOM 766 C C . ASP A 1 108 ? -19.267 -6.667 15.649 1.00 98.12 108 ASP A C 1
ATOM 768 O O . ASP A 1 108 ? -19.344 -7.463 16.588 1.00 98.12 108 ASP A O 1
ATOM 772 N N . SER A 1 109 ? -20.107 -5.640 15.532 1.00 97.12 109 SER A N 1
ATOM 773 C CA . SER A 1 109 ? -21.086 -5.274 16.568 1.00 97.12 109 SER A CA 1
ATOM 774 C C . SER A 1 109 ? -22.453 -5.936 16.400 1.00 97.12 109 SER A C 1
ATOM 776 O O . SER A 1 109 ? -23.220 -6.027 17.366 1.00 97.12 109 SER A O 1
ATOM 778 N N . ASP A 1 110 ? -22.766 -6.388 15.189 1.00 96.19 110 ASP A N 1
ATOM 779 C CA . ASP A 1 110 ? -24.017 -7.063 14.847 1.00 96.19 110 ASP A CA 1
ATOM 780 C C . ASP A 1 110 ? -23.825 -8.567 14.577 1.00 96.19 110 ASP A C 1
ATOM 782 O O . ASP A 1 110 ? -24.809 -9.318 14.536 1.00 96.19 110 ASP A O 1
ATOM 786 N N . GLY A 1 111 ? -22.571 -9.029 14.531 1.00 96.62 111 GLY A N 1
ATOM 787 C CA . GLY A 1 111 ? -22.185 -10.434 14.485 1.00 96.62 111 GLY A CA 1
ATOM 788 C C . GLY A 1 111 ? -22.329 -11.058 13.102 1.00 96.62 111 GLY A C 1
ATOM 789 O O . GLY A 1 111 ? -22.414 -12.293 13.001 1.00 96.62 111 GLY A O 1
ATOM 790 N N . ASP A 1 112 ? -22.418 -10.242 12.052 1.00 97.38 112 ASP A N 1
ATOM 791 C CA . ASP A 1 112 ? -22.584 -10.709 10.678 1.00 97.38 112 ASP A CA 1
ATOM 792 C C . ASP A 1 112 ? -21.249 -10.932 9.941 1.00 97.38 112 ASP A C 1
ATOM 794 O O . ASP A 1 112 ? -21.227 -11.592 8.892 1.00 97.38 112 ASP A O 1
ATOM 798 N N . ARG A 1 113 ? -20.133 -10.497 10.551 1.00 98.00 113 ARG A N 1
ATOM 799 C CA . ARG A 1 113 ? -18.752 -10.606 10.046 1.00 98.00 113 ARG A CA 1
ATOM 800 C C . ARG A 1 113 ? -18.506 -9.859 8.737 1.00 98.00 113 ARG A C 1
ATOM 802 O O . ARG A 1 113 ? -17.568 -10.191 8.002 1.00 98.00 113 ARG A O 1
ATOM 809 N N . VAL A 1 114 ? -19.315 -8.851 8.444 1.00 97.31 114 VAL A N 1
ATOM 810 C CA . VAL A 1 114 ? -19.173 -7.954 7.301 1.00 97.31 114 VAL A CA 1
ATOM 811 C C . VAL A 1 114 ? -18.953 -6.546 7.826 1.00 97.31 114 VAL A C 1
ATOM 813 O O . VAL A 1 114 ? -19.788 -6.003 8.528 1.00 97.31 114 VAL A O 1
ATOM 816 N N . TYR A 1 115 ? -17.842 -5.916 7.443 1.00 97.44 115 TYR A N 1
ATOM 817 C CA . TYR A 1 115 ? -17.590 -4.538 7.848 1.00 97.44 115 TYR A CA 1
ATOM 818 C C . TYR A 1 115 ? -18.673 -3.606 7.288 1.00 97.44 115 TYR A C 1
ATOM 820 O O . TYR A 1 115 ? -18.800 -3.439 6.070 1.00 97.44 115 TYR A O 1
ATOM 828 N N . SER A 1 116 ? -19.448 -2.998 8.185 1.00 97.31 116 SER A N 1
ATOM 829 C CA . SER A 1 116 ? -20.649 -2.237 7.835 1.00 97.31 116 SER A CA 1
ATOM 830 C C . SER A 1 116 ? -20.626 -0.780 8.308 1.00 97.31 116 SER A C 1
ATOM 832 O O . SER A 1 116 ? -21.543 -0.030 7.976 1.00 97.31 116 SER A O 1
ATOM 834 N N . PHE A 1 117 ? -19.567 -0.330 8.990 1.00 97.56 117 PHE A N 1
ATOM 835 C CA . PHE A 1 117 ? -19.460 1.009 9.592 1.00 97.56 117 PHE A CA 1
ATOM 836 C C . PHE A 1 117 ? -19.873 2.153 8.658 1.00 97.56 117 PHE A C 1
ATOM 838 O O . PHE A 1 117 ? -20.758 2.943 8.990 1.00 97.56 117 PHE A O 1
ATOM 845 N N . VAL A 1 118 ? -19.290 2.231 7.457 1.00 96.94 118 VAL A N 1
ATOM 846 C CA . VAL A 1 118 ? -19.614 3.294 6.490 1.00 96.94 118 VAL A CA 1
ATOM 847 C C . VAL A 1 118 ? -21.062 3.172 6.002 1.00 96.94 118 VAL A C 1
ATOM 849 O O . VAL A 1 118 ? -21.796 4.160 5.979 1.00 96.94 118 VAL A O 1
ATOM 852 N N . ALA A 1 119 ? -21.504 1.959 5.659 1.00 96.38 119 ALA A N 1
ATOM 853 C CA . ALA A 1 119 ? -22.851 1.702 5.146 1.00 96.38 119 ALA A CA 1
ATOM 854 C C . ALA A 1 119 ? -23.949 1.971 6.194 1.00 96.38 119 ALA A C 1
ATOM 856 O O . ALA A 1 119 ? -25.032 2.456 5.856 1.00 96.38 119 ALA A O 1
ATOM 857 N N . ALA A 1 120 ? -23.652 1.706 7.465 1.00 96.94 120 ALA A N 1
ATOM 858 C CA . ALA A 1 120 ? -24.510 1.950 8.615 1.00 96.94 120 ALA A CA 1
ATOM 859 C C . ALA A 1 120 ? -24.380 3.378 9.174 1.00 96.94 120 ALA A C 1
ATOM 861 O O . ALA A 1 120 ? -24.955 3.677 10.216 1.00 96.94 120 ALA A O 1
ATOM 862 N N . ASN A 1 121 ? -23.647 4.281 8.508 1.00 96.31 121 ASN A N 1
ATOM 863 C CA . ASN A 1 121 ? -23.394 5.652 8.977 1.00 96.31 121 ASN A CA 1
ATOM 864 C C . ASN A 1 121 ? -22.796 5.714 10.400 1.00 96.31 121 ASN A C 1
ATOM 866 O O . ASN A 1 121 ? -23.088 6.630 11.170 1.00 96.31 121 ASN A O 1
ATOM 870 N N . GLY A 1 122 ? -21.967 4.731 10.748 1.00 95.38 122 GLY A N 1
ATOM 871 C CA . GLY A 1 122 ? -21.310 4.596 12.045 1.00 95.38 122 GLY A CA 1
ATOM 872 C C . GLY A 1 122 ? -22.174 4.008 13.162 1.00 95.38 122 GLY A C 1
ATOM 873 O O . GLY A 1 122 ? -21.730 3.990 14.308 1.00 95.38 122 GLY A O 1
ATOM 874 N N . GLU A 1 123 ? -23.396 3.550 12.868 1.00 96.69 123 GLU A N 1
ATOM 875 C CA . GLU A 1 123 ? -24.279 2.923 13.866 1.00 96.69 123 GLU A CA 1
ATOM 876 C C . GLU A 1 123 ? -23.911 1.464 14.171 1.00 96.69 123 GLU A C 1
ATOM 878 O O . GLU A 1 123 ? -24.195 0.980 15.267 1.00 96.69 123 GLU A O 1
ATOM 883 N N . ALA A 1 124 ? -23.270 0.789 13.218 1.00 97.50 124 ALA A N 1
ATOM 884 C CA . ALA A 1 124 ? -22.697 -0.539 13.369 1.00 97.50 124 ALA A CA 1
ATOM 885 C C . ALA A 1 124 ? -21.176 -0.472 13.201 1.00 97.50 124 ALA A C 1
ATOM 887 O O . ALA A 1 124 ? -20.631 0.476 12.640 1.00 97.50 124 ALA A O 1
ATOM 888 N N . ASP A 1 125 ? -20.514 -1.476 13.743 1.00 98.06 125 ASP A N 1
ATOM 889 C CA . ASP A 1 125 ? -19.084 -1.742 13.700 1.00 98.06 125 ASP A CA 1
ATOM 890 C C . ASP A 1 125 ? -18.226 -0.554 14.089 1.00 98.06 125 ASP A C 1
ATOM 892 O O . ASP A 1 125 ? -17.306 -0.161 13.383 1.00 98.06 125 ASP A O 1
ATOM 896 N N . GLY A 1 126 ? -18.554 0.063 15.222 1.00 97.62 126 GLY A N 1
ATOM 897 C CA . GLY A 1 126 ? -17.763 1.153 15.776 1.00 97.62 126 GLY A CA 1
ATOM 898 C C . GLY A 1 126 ? -16.337 0.724 16.157 1.00 97.62 126 GLY A C 1
ATOM 899 O O . GLY A 1 126 ? -16.050 -0.468 16.328 1.00 97.62 126 GLY A O 1
ATOM 900 N N . PRO A 1 127 ? -15.427 1.696 16.330 1.00 97.69 127 PRO A N 1
ATOM 901 C CA . PRO A 1 127 ? -14.061 1.405 16.723 1.00 97.69 127 PRO A CA 1
ATOM 902 C C . PRO A 1 127 ? -13.997 0.832 18.137 1.00 97.69 127 PRO A C 1
ATOM 904 O O . PRO A 1 127 ? -14.779 1.198 19.022 1.00 97.69 127 PRO A O 1
ATOM 907 N N . TYR A 1 128 ? -12.990 0.001 18.383 1.00 97.94 128 TYR A N 1
ATOM 908 C CA . TYR A 1 128 ? -12.581 -0.288 19.750 1.00 97.94 128 TYR A CA 1
ATOM 909 C C . TYR A 1 128 ? -12.079 0.992 20.421 1.00 97.94 128 TYR A C 1
ATOM 911 O O . TYR A 1 128 ? -11.354 1.789 19.821 1.00 97.94 128 TYR A O 1
ATOM 919 N N . THR A 1 129 ? -12.448 1.186 21.688 1.00 96.81 129 THR A N 1
ATOM 920 C CA . THR A 1 129 ? -12.084 2.388 22.446 1.00 96.81 129 THR A CA 1
ATOM 921 C C . THR A 1 129 ? -11.333 2.051 23.728 1.00 96.81 129 THR A C 1
ATOM 923 O O . THR A 1 129 ? -11.630 1.065 24.402 1.00 96.81 129 THR A O 1
ATOM 926 N N . ALA A 1 130 ? -10.370 2.902 24.077 1.00 94.12 130 ALA A N 1
ATOM 927 C CA . ALA A 1 130 ? -9.644 2.894 25.340 1.00 94.12 130 ALA A CA 1
ATOM 928 C C . ALA A 1 130 ? -9.610 4.325 25.893 1.00 94.12 130 ALA A C 1
ATOM 930 O O . ALA A 1 130 ? -9.440 5.287 25.145 1.00 94.12 130 ALA A O 1
ATOM 931 N N . ASP A 1 131 ? -9.848 4.484 27.198 1.00 92.19 131 ASP A N 1
ATOM 932 C CA . ASP A 1 131 ? -9.886 5.792 27.874 1.00 92.19 131 ASP A CA 1
ATOM 933 C C . ASP A 1 131 ? -10.809 6.833 27.200 1.00 92.19 131 ASP A C 1
ATOM 935 O O . ASP A 1 131 ? -10.568 8.040 27.229 1.00 92.19 131 ASP A O 1
ATOM 939 N N . GLY A 1 132 ? -11.902 6.359 26.591 1.00 92.00 132 GLY A N 1
ATOM 940 C CA . GLY A 1 132 ? -12.899 7.198 25.922 1.00 92.00 132 GLY A CA 1
ATOM 941 C C . GLY A 1 132 ? -12.508 7.690 24.524 1.00 92.00 132 GLY A C 1
ATOM 942 O O . GLY A 1 132 ? -13.222 8.529 23.980 1.00 92.00 132 GLY A O 1
ATOM 943 N N . SER A 1 133 ? -11.414 7.186 23.945 1.00 94.25 133 SER A N 1
ATOM 944 C CA . SER A 1 133 ? -10.972 7.489 22.573 1.00 94.25 133 SER A CA 1
ATOM 945 C C . SER A 1 133 ? -10.790 6.210 21.756 1.00 94.25 133 SER A C 1
ATOM 947 O O . SER A 1 133 ? -10.591 5.140 22.325 1.00 94.25 133 SER A O 1
ATOM 949 N N . ALA A 1 134 ? -10.866 6.304 20.426 1.00 96.50 134 ALA A N 1
ATOM 950 C CA . ALA A 1 134 ? -10.577 5.172 19.545 1.00 96.50 134 ALA A CA 1
ATOM 951 C C . ALA A 1 134 ? -9.122 4.709 19.711 1.00 96.50 134 ALA A C 1
ATOM 953 O O . ALA A 1 134 ? -8.213 5.536 19.824 1.00 96.50 134 ALA A O 1
ATOM 954 N N . VAL A 1 135 ? -8.911 3.393 19.721 1.00 98.00 135 VAL A N 1
ATOM 955 C CA . VAL A 1 135 ? -7.568 2.808 19.661 1.00 98.00 135 VAL A CA 1
ATOM 956 C C . VAL A 1 135 ? -7.067 2.950 18.230 1.00 98.00 135 VAL A C 1
ATOM 958 O O . VAL A 1 135 ? -7.730 2.501 17.301 1.00 98.00 135 VAL A O 1
ATOM 961 N N . VAL A 1 136 ? -5.920 3.595 18.048 1.00 98.06 136 VAL A N 1
ATOM 962 C CA . VAL A 1 136 ? -5.334 3.845 16.729 1.00 98.06 136 VAL A CA 1
ATOM 963 C C . VAL A 1 136 ? -3.816 3.791 16.787 1.00 98.06 136 VAL A C 1
ATOM 965 O O . VAL A 1 136 ? -3.229 4.040 17.842 1.00 98.06 136 VAL A O 1
ATOM 968 N N . ASP A 1 137 ? -3.203 3.551 15.635 1.00 98.50 137 ASP A N 1
ATOM 969 C CA . ASP A 1 137 ? -1.796 3.856 15.381 1.00 98.50 137 ASP A CA 1
ATOM 970 C C . ASP A 1 137 ? -1.650 4.518 14.006 1.00 98.50 137 ASP A C 1
ATOM 972 O O . ASP A 1 137 ? -2.505 4.357 13.129 1.00 98.50 137 ASP A O 1
ATOM 976 N N . THR A 1 138 ? -0.599 5.310 13.822 1.00 98.19 138 THR A N 1
ATOM 977 C CA . THR A 1 138 ? -0.402 6.126 12.618 1.00 98.19 138 THR A CA 1
ATOM 978 C C . THR A 1 138 ? 0.916 5.807 11.944 1.00 98.19 138 THR A C 1
ATOM 980 O O . THR A 1 138 ? 1.948 5.769 12.612 1.00 98.19 138 THR A O 1
ATOM 983 N N . ALA A 1 139 ? 0.906 5.728 10.618 1.00 98.19 139 ALA A N 1
ATOM 984 C CA . ALA A 1 139 ? 2.108 5.505 9.829 1.00 98.19 139 ALA A CA 1
ATOM 985 C C . ALA A 1 139 ? 2.191 6.453 8.636 1.00 98.19 139 ALA A C 1
ATOM 987 O O . ALA A 1 139 ? 1.185 6.864 8.061 1.00 98.19 139 ALA A O 1
ATOM 988 N N . THR A 1 140 ? 3.418 6.758 8.226 1.00 98.00 140 THR A N 1
ATOM 989 C CA . THR A 1 140 ? 3.698 7.304 6.899 1.00 98.00 140 THR A CA 1
ATOM 990 C C . THR A 1 140 ? 3.743 6.158 5.895 1.00 98.00 140 THR A C 1
ATOM 992 O O . THR A 1 140 ? 4.619 5.292 5.973 1.00 98.00 140 THR A O 1
ATOM 995 N N . VAL A 1 141 ? 2.827 6.176 4.934 1.00 96.62 141 VAL A N 1
ATOM 996 C CA . VAL A 1 141 ? 2.775 5.223 3.824 1.00 96.62 141 VAL A CA 1
ATOM 997 C C . VAL A 1 141 ? 3.255 5.938 2.572 1.00 96.62 141 VAL A C 1
ATOM 999 O O . VAL A 1 141 ? 2.706 6.967 2.183 1.00 96.62 141 VAL A O 1
ATOM 1002 N N . ASN A 1 142 ? 4.310 5.412 1.956 1.00 94.00 142 ASN A N 1
ATOM 1003 C CA . ASN A 1 142 ? 4.908 5.997 0.765 1.00 94.00 142 ASN A CA 1
ATOM 1004 C C . ASN A 1 142 ? 4.432 5.266 -0.489 1.00 94.00 142 ASN A C 1
ATOM 1006 O O . ASN A 1 142 ? 4.702 4.073 -0.649 1.00 94.00 142 ASN A O 1
ATOM 1010 N N . ALA A 1 143 ? 3.778 5.995 -1.391 1.00 91.50 143 ALA A N 1
ATOM 1011 C CA . ALA A 1 143 ? 3.474 5.509 -2.728 1.00 91.50 143 ALA A CA 1
ATOM 1012 C C . ALA A 1 143 ? 4.794 5.223 -3.462 1.00 91.50 143 ALA A C 1
ATOM 1014 O O . ALA A 1 143 ? 5.697 6.066 -3.502 1.00 91.50 143 ALA A O 1
ATOM 1015 N N . SER A 1 144 ? 4.941 4.014 -3.994 1.00 89.12 144 SER A N 1
ATOM 1016 C CA . SER A 1 144 ? 6.174 3.571 -4.634 1.00 89.12 144 SER A CA 1
ATOM 1017 C C . SER A 1 144 ? 5.905 2.722 -5.868 1.00 89.12 144 SER A C 1
ATOM 1019 O O . SER A 1 144 ? 4.841 2.127 -6.035 1.00 89.12 144 SER A O 1
ATOM 1021 N N . ALA A 1 145 ? 6.918 2.654 -6.727 1.00 91.25 145 ALA A N 1
ATOM 1022 C CA . ALA A 1 145 ? 6.981 1.699 -7.813 1.00 91.25 145 ALA A CA 1
ATOM 1023 C C . ALA A 1 145 ? 8.200 0.798 -7.611 1.00 91.25 145 ALA A C 1
ATOM 1025 O O . ALA A 1 145 ? 9.309 1.287 -7.377 1.00 91.25 145 ALA A O 1
ATOM 1026 N N . THR A 1 146 ? 8.007 -0.512 -7.716 1.00 91.69 146 THR A N 1
ATOM 1027 C CA . THR A 1 146 ? 9.100 -1.484 -7.680 1.00 91.69 146 THR A CA 1
ATOM 1028 C C . THR A 1 146 ? 9.068 -2.359 -8.919 1.00 91.69 146 THR A C 1
ATOM 1030 O O . THR A 1 146 ? 8.017 -2.637 -9.497 1.00 91.69 146 THR A O 1
ATOM 1033 N N . VAL A 1 147 ? 10.254 -2.766 -9.358 1.00 95.88 147 VAL A N 1
ATOM 1034 C CA . VAL A 1 147 ? 10.424 -3.625 -10.520 1.00 95.88 147 VAL A CA 1
ATOM 1035 C C . VAL A 1 147 ? 11.512 -4.644 -10.211 1.00 95.88 147 VAL A C 1
ATOM 1037 O O . VAL A 1 147 ? 12.542 -4.298 -9.628 1.00 95.88 147 VAL A O 1
ATOM 1040 N N . SER A 1 148 ? 11.297 -5.896 -10.597 1.00 96.75 148 SER A N 1
ATOM 1041 C CA . SER A 1 148 ? 12.305 -6.947 -10.514 1.00 96.75 148 SER A CA 1
ATOM 1042 C C . SER A 1 148 ? 12.400 -7.699 -11.833 1.00 96.75 148 SER A C 1
ATOM 1044 O O . SER A 1 148 ? 11.407 -7.978 -12.503 1.00 96.75 148 SER A O 1
ATOM 1046 N N . MET A 1 149 ? 13.630 -8.009 -12.224 1.00 97.56 149 MET A N 1
ATOM 1047 C CA . MET A 1 149 ? 13.929 -8.787 -13.414 1.00 97.56 149 MET A CA 1
ATOM 1048 C C . MET A 1 149 ? 15.173 -9.623 -13.152 1.00 97.56 149 MET A C 1
ATOM 1050 O O . MET A 1 149 ? 16.199 -9.096 -12.719 1.00 97.56 149 MET A O 1
ATOM 1054 N N . SER A 1 150 ? 15.070 -10.915 -13.424 1.00 97.56 150 SER A N 1
ATOM 1055 C CA . SER A 1 150 ? 16.167 -11.867 -13.322 1.00 97.56 150 SER A CA 1
ATOM 1056 C C . SER A 1 150 ? 16.929 -11.979 -14.639 1.00 97.56 150 SER A C 1
ATOM 1058 O O . SER A 1 150 ? 16.396 -11.726 -15.728 1.00 97.56 150 SER A O 1
ATOM 1060 N N . ASP A 1 151 ? 18.179 -12.431 -14.540 1.00 97.50 151 ASP A N 1
ATOM 1061 C CA . ASP A 1 151 ? 18.966 -12.834 -15.701 1.00 97.50 151 ASP A CA 1
ATOM 1062 C C . ASP A 1 151 ? 18.229 -13.929 -16.477 1.00 97.50 151 ASP A C 1
ATOM 1064 O O . ASP A 1 151 ? 17.792 -14.936 -15.913 1.00 97.50 151 ASP A O 1
ATOM 1068 N N . GLN A 1 152 ? 18.111 -13.748 -17.790 1.00 96.94 152 GLN A N 1
ATOM 1069 C CA . GLN A 1 152 ? 17.327 -14.641 -18.634 1.00 96.94 152 GLN A CA 1
ATOM 1070 C C . GLN A 1 152 ? 17.958 -14.823 -20.017 1.00 96.94 152 GLN A C 1
ATOM 1072 O O . GLN A 1 152 ? 18.539 -13.884 -20.567 1.00 96.94 152 GLN A O 1
ATOM 1077 N N . PRO A 1 153 ? 17.827 -16.015 -20.626 1.00 96.06 153 PRO A N 1
ATOM 1078 C CA . PRO A 1 153 ? 18.061 -16.162 -22.050 1.00 96.06 153 PRO A CA 1
ATOM 1079 C C . PRO A 1 153 ? 16.920 -15.498 -22.828 1.00 96.06 153 PRO A C 1
ATOM 1081 O O . PRO A 1 153 ? 15.755 -15.570 -22.441 1.00 96.06 153 PRO A O 1
ATOM 1084 N N . THR A 1 154 ? 17.239 -14.916 -23.978 1.00 95.25 154 THR A N 1
ATOM 1085 C CA . THR A 1 154 ? 16.242 -14.364 -24.897 1.00 95.25 154 THR A CA 1
ATOM 1086 C C . THR A 1 154 ? 16.563 -14.745 -26.339 1.00 95.25 154 THR A C 1
ATOM 1088 O O . THR A 1 154 ? 17.694 -15.090 -26.674 1.00 95.25 154 THR A O 1
ATOM 1091 N N . THR A 1 155 ? 15.545 -14.696 -27.197 1.00 93.00 155 THR A N 1
ATOM 1092 C CA . THR A 1 155 ? 15.702 -14.755 -28.660 1.00 93.00 155 THR A CA 1
ATOM 1093 C C . THR A 1 155 ? 16.152 -13.417 -29.252 1.00 93.00 155 THR A C 1
ATOM 1095 O O . THR A 1 155 ? 16.468 -13.362 -30.435 1.00 93.00 155 THR A O 1
ATOM 1098 N N . GLY A 1 156 ? 16.218 -12.369 -28.426 1.00 94.94 156 GLY A N 1
ATOM 1099 C CA . GLY A 1 156 ? 16.674 -11.030 -28.778 1.00 94.94 156 GLY A CA 1
ATOM 1100 C C . GLY A 1 156 ? 15.538 -10.018 -28.858 1.00 94.94 156 GLY A C 1
ATOM 1101 O O . GLY A 1 156 ? 15.743 -8.877 -28.468 1.00 94.94 156 GLY A O 1
ATOM 1102 N N . ASP A 1 157 ? 14.340 -10.432 -29.274 1.00 97.19 157 ASP A N 1
ATOM 1103 C CA . ASP A 1 157 ? 13.237 -9.512 -29.608 1.00 97.19 157 ASP A CA 1
ATOM 1104 C C . ASP A 1 157 ? 12.388 -9.068 -28.403 1.00 97.19 157 ASP A C 1
ATOM 1106 O O . ASP A 1 157 ? 11.531 -8.197 -28.518 1.00 97.19 157 ASP A O 1
ATOM 1110 N N . SER A 1 158 ? 12.560 -9.692 -27.237 1.00 97.12 158 SER A N 1
ATOM 1111 C CA . SER A 1 158 ? 11.760 -9.381 -26.046 1.00 97.12 158 SER A CA 1
ATOM 1112 C C . SER A 1 158 ? 12.430 -9.849 -24.766 1.00 97.12 158 SER A C 1
ATOM 1114 O O . SER A 1 158 ? 13.163 -10.843 -24.788 1.00 97.12 158 SER A O 1
ATOM 1116 N N . VAL A 1 159 ? 12.059 -9.252 -23.642 1.00 98.00 159 VAL A N 1
ATOM 1117 C CA . VAL A 1 159 ? 12.396 -9.745 -22.299 1.00 98.00 159 VAL A CA 1
ATOM 1118 C C . VAL A 1 159 ? 11.151 -9.840 -21.425 1.00 98.00 159 VAL A C 1
ATOM 1120 O O . VAL A 1 159 ? 10.099 -9.294 -21.761 1.00 98.00 159 VAL A O 1
ATOM 1123 N N . VAL A 1 160 ? 11.258 -10.573 -20.321 1.00 98.12 160 VAL A N 1
ATOM 1124 C CA . VAL A 1 160 ? 10.215 -10.689 -19.300 1.00 98.12 160 VAL A CA 1
ATOM 1125 C C . VAL A 1 160 ? 10.699 -10.013 -18.026 1.00 98.12 160 VAL A C 1
ATOM 1127 O O . VAL A 1 160 ? 11.757 -10.351 -17.507 1.00 98.12 160 VAL A O 1
ATOM 1130 N N . VAL A 1 161 ? 9.920 -9.063 -17.530 1.00 98.38 161 VAL A N 1
ATOM 1131 C CA . VAL A 1 161 ? 10.089 -8.463 -16.208 1.00 98.38 161 VAL A CA 1
ATOM 1132 C C . VAL A 1 161 ? 9.290 -9.311 -15.222 1.00 98.38 161 VAL A C 1
ATOM 1134 O O . VAL A 1 161 ? 8.097 -9.540 -15.429 1.00 98.38 161 VAL A O 1
ATOM 1137 N N . ASP A 1 162 ? 9.953 -9.820 -14.185 1.00 98.25 162 ASP A N 1
ATOM 1138 C CA . ASP A 1 162 ? 9.390 -10.844 -13.300 1.00 98.25 162 ASP A CA 1
ATOM 1139 C C . ASP A 1 162 ? 8.201 -10.300 -12.514 1.00 98.25 162 ASP A C 1
ATOM 1141 O O . ASP A 1 162 ? 7.129 -10.909 -12.511 1.00 98.25 162 ASP A O 1
ATOM 1145 N N . ARG A 1 163 ? 8.382 -9.136 -11.883 1.00 96.12 163 ARG A N 1
ATOM 1146 C CA . ARG A 1 163 ? 7.341 -8.461 -11.111 1.00 96.12 163 ARG A CA 1
ATOM 1147 C C . ARG A 1 163 ? 7.460 -6.950 -11.238 1.00 96.12 163 ARG A C 1
ATOM 1149 O O . ARG A 1 163 ? 8.552 -6.387 -11.201 1.00 96.12 163 ARG A O 1
ATOM 1156 N N . VAL A 1 164 ? 6.309 -6.308 -11.350 1.00 94.94 164 VAL A N 1
ATOM 1157 C CA . VAL A 1 164 ? 6.130 -4.860 -11.342 1.00 94.94 164 VAL A CA 1
ATOM 1158 C C . VAL A 1 164 ? 5.057 -4.559 -10.314 1.00 94.94 164 VAL A C 1
ATOM 1160 O O . VAL A 1 164 ? 4.009 -5.193 -10.319 1.00 94.94 164 VAL A O 1
ATOM 1163 N N . GLU A 1 165 ? 5.297 -3.606 -9.437 1.00 91.62 165 GLU A N 1
ATOM 1164 C CA . GLU A 1 165 ? 4.301 -3.146 -8.481 1.00 91.62 165 GLU A CA 1
ATOM 1165 C C . GLU A 1 165 ? 4.260 -1.626 -8.539 1.00 91.62 165 GLU A C 1
ATOM 1167 O O . GLU A 1 165 ? 5.293 -0.989 -8.343 1.00 91.62 165 GLU A O 1
ATOM 1172 N N . LEU A 1 166 ? 3.101 -1.058 -8.877 1.00 91.62 166 LEU A N 1
ATOM 1173 C CA . LEU A 1 166 ? 2.950 0.371 -9.147 1.00 91.62 166 LEU A CA 1
ATOM 1174 C C . LEU A 1 166 ? 1.845 0.979 -8.285 1.00 91.62 166 LEU A C 1
ATOM 1176 O O . LEU A 1 166 ? 0.696 0.559 -8.389 1.00 91.62 166 LEU A O 1
ATOM 1180 N N . SER A 1 167 ? 2.165 2.013 -7.507 1.00 90.88 167 SER A N 1
ATOM 1181 C CA . SER A 1 167 ? 1.162 2.801 -6.776 1.00 90.88 167 SER A CA 1
ATOM 1182 C C . SER A 1 167 ? 0.190 3.563 -7.672 1.00 90.88 167 SER A C 1
ATOM 1184 O O . SER A 1 167 ? -0.936 3.826 -7.270 1.00 90.88 167 SER A O 1
ATOM 1186 N N . GLN A 1 168 ? 0.611 3.886 -8.892 1.00 89.31 168 GLN A N 1
ATOM 1187 C CA . GLN A 1 168 ? -0.202 4.515 -9.928 1.00 89.31 168 GLN A CA 1
ATOM 1188 C C . GLN A 1 168 ? 0.050 3.809 -11.258 1.00 89.31 168 GLN A C 1
ATOM 1190 O O . GLN A 1 168 ? 1.114 3.228 -11.461 1.00 89.31 168 GLN A O 1
ATOM 1195 N N . GLY A 1 169 ? -0.910 3.857 -12.178 1.00 91.12 169 GLY A N 1
ATOM 1196 C CA . GLY A 1 169 ? -0.721 3.252 -13.493 1.00 91.12 169 GLY A CA 1
ATOM 1197 C C . GLY A 1 169 ? 0.449 3.866 -14.274 1.00 91.12 169 GLY A C 1
ATOM 1198 O O . GLY A 1 169 ? 0.805 5.033 -14.100 1.00 91.12 169 GLY A O 1
ATOM 1199 N N . GLY A 1 170 ? 1.073 3.063 -15.129 1.00 94.31 170 GLY A N 1
ATOM 1200 C CA . GLY A 1 170 ? 2.321 3.432 -15.775 1.00 94.31 170 GLY A CA 1
ATOM 1201 C C . GLY A 1 170 ? 2.849 2.395 -16.755 1.00 94.31 170 GLY A C 1
ATOM 1202 O O . GLY A 1 170 ? 2.111 1.582 -17.310 1.00 94.31 170 GLY A O 1
ATOM 1203 N N . PHE A 1 171 ? 4.159 2.428 -16.965 1.00 96.44 171 PHE A N 1
ATOM 1204 C CA . PHE A 1 171 ? 4.873 1.573 -17.906 1.00 96.44 171 PHE A CA 1
ATOM 1205 C C . PHE A 1 171 ? 6.168 1.061 -17.287 1.00 96.44 171 PHE A C 1
ATOM 1207 O O . PHE A 1 171 ? 6.736 1.684 -16.390 1.00 96.44 171 PHE A O 1
ATOM 1214 N N . VAL A 1 172 ? 6.685 -0.041 -17.821 1.00 97.44 172 VAL A N 1
ATOM 1215 C CA . VAL A 1 172 ? 8.071 -0.448 -17.593 1.00 97.44 172 VAL A CA 1
ATOM 1216 C C . VAL A 1 172 ? 8.866 -0.238 -18.867 1.00 97.44 172 VAL A C 1
ATOM 1218 O O . VAL A 1 172 ? 8.542 -0.798 -19.914 1.00 97.44 172 VAL A O 1
ATOM 1221 N N . THR A 1 173 ? 9.929 0.549 -18.760 1.00 97.12 173 THR A N 1
ATOM 1222 C CA . THR A 1 173 ? 10.898 0.774 -19.829 1.00 97.12 173 THR A CA 1
ATOM 1223 C C . THR A 1 173 ? 12.133 -0.069 -19.567 1.00 97.12 173 THR A C 1
ATOM 1225 O O . THR A 1 173 ? 12.655 -0.114 -18.453 1.00 97.12 173 THR A O 1
ATOM 1228 N N . ILE A 1 174 ? 12.607 -0.752 -20.600 1.00 98.00 174 ILE A N 1
ATOM 1229 C CA . ILE A 1 174 ? 13.861 -1.491 -20.575 1.00 98.00 174 ILE A CA 1
ATOM 1230 C C . ILE A 1 174 ? 14.941 -0.590 -21.149 1.00 98.00 174 ILE A C 1
ATOM 1232 O O . ILE A 1 174 ? 14.850 -0.159 -22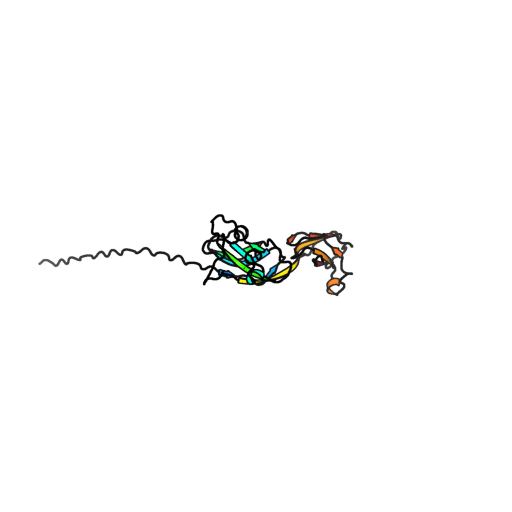.297 1.00 98.00 174 ILE A O 1
ATOM 1236 N N . HIS A 1 175 ? 15.977 -0.342 -20.362 1.00 97.56 175 HIS A N 1
ATOM 1237 C CA . HIS A 1 175 ? 17.181 0.348 -20.794 1.00 97.56 175 HIS A CA 1
ATOM 1238 C C . HIS A 1 175 ? 18.333 -0.638 -20.979 1.00 97.56 175 HIS A C 1
ATOM 1240 O O . HIS A 1 175 ? 18.333 -1.713 -20.386 1.00 97.56 175 HIS A O 1
ATOM 1246 N N . ASP A 1 176 ? 19.350 -0.275 -21.752 1.00 96.19 176 ASP A N 1
ATOM 1247 C CA . ASP A 1 176 ? 20.666 -0.904 -21.635 1.00 96.19 176 ASP A CA 1
ATOM 1248 C C . ASP A 1 176 ? 21.490 -0.302 -20.477 1.00 96.19 176 ASP A C 1
ATOM 1250 O O . ASP A 1 176 ? 21.101 0.681 -19.841 1.00 96.19 176 ASP A O 1
ATOM 1254 N N . GLY A 1 177 ? 22.661 -0.886 -20.205 1.00 95.94 177 GLY A N 1
ATOM 1255 C CA . GLY A 1 177 ? 23.543 -0.460 -19.113 1.00 95.94 177 GLY A CA 1
ATOM 1256 C C . GLY A 1 177 ? 23.995 1.010 -19.149 1.00 95.94 177 GLY A C 1
ATOM 1257 O O . GLY A 1 177 ? 24.316 1.559 -18.092 1.00 95.94 177 GLY A O 1
ATOM 1258 N N . THR A 1 178 ? 23.968 1.682 -20.306 1.00 96.25 178 THR A N 1
ATOM 1259 C CA . THR A 1 178 ? 24.395 3.088 -20.440 1.00 96.25 178 THR A CA 1
ATOM 1260 C C . THR A 1 178 ? 23.463 4.068 -19.725 1.00 96.25 178 THR A C 1
ATOM 1262 O O . THR A 1 178 ? 23.868 5.197 -19.436 1.00 96.25 178 THR A O 1
ATOM 1265 N N . VAL A 1 179 ? 22.256 3.644 -19.320 1.00 96.62 179 VAL A N 1
ATOM 1266 C CA . VAL A 1 179 ? 21.387 4.455 -18.446 1.00 96.62 179 VAL A CA 1
ATOM 1267 C C . VAL A 1 179 ? 22.076 4.805 -17.125 1.00 96.62 179 VAL A C 1
ATOM 1269 O O . VAL A 1 179 ? 21.924 5.912 -16.612 1.00 96.62 179 VAL A O 1
ATOM 1272 N N . THR A 1 180 ? 22.915 3.900 -16.609 1.00 94.38 180 THR A N 1
ATOM 1273 C CA . THR A 1 180 ? 23.693 4.119 -15.376 1.00 94.38 180 THR A CA 1
ATOM 1274 C C . THR A 1 180 ? 24.848 5.106 -15.565 1.00 94.38 180 THR A C 1
ATOM 1276 O O . THR A 1 180 ? 25.413 5.602 -14.593 1.00 94.38 180 THR A O 1
ATOM 1279 N N . GLU A 1 181 ? 25.152 5.442 -16.818 1.00 95.94 181 GLU A N 1
ATOM 1280 C CA . GLU A 1 181 ? 26.159 6.419 -17.232 1.00 95.94 181 GLU A CA 1
ATOM 1281 C C . GLU A 1 181 ? 25.523 7.762 -17.647 1.00 95.94 181 GLU A C 1
ATOM 1283 O O . GLU A 1 181 ? 26.228 8.695 -18.032 1.00 95.94 181 GLU A O 1
ATOM 1288 N N . GLY A 1 182 ? 24.193 7.884 -17.539 1.00 94.19 182 GLY A N 1
ATOM 1289 C CA . GLY A 1 182 ? 23.440 9.110 -17.812 1.00 94.19 182 GLY A CA 1
ATOM 1290 C C . GLY A 1 182 ? 22.826 9.208 -19.212 1.00 94.19 182 GLY A C 1
ATOM 1291 O O . GLY A 1 182 ? 22.229 10.238 -19.527 1.00 94.19 182 GLY A O 1
ATOM 1292 N N . ALA A 1 183 ? 22.922 8.169 -20.047 1.00 95.81 183 ALA A N 1
ATOM 1293 C CA . ALA A 1 183 ? 22.263 8.123 -21.355 1.00 95.81 183 ALA A CA 1
ATOM 1294 C C . ALA A 1 183 ? 20.767 7.793 -21.199 1.00 95.81 183 ALA A C 1
ATOM 1296 O O . ALA A 1 183 ? 20.342 6.663 -21.413 1.00 95.81 183 ALA A O 1
ATOM 1297 N N . VAL A 1 184 ? 19.957 8.755 -20.752 1.00 91.25 184 VAL A N 1
ATOM 1298 C CA . VAL A 1 184 ? 18.559 8.499 -20.351 1.00 91.25 184 VAL A CA 1
ATOM 1299 C C . VAL A 1 184 ? 17.680 8.050 -21.523 1.00 91.25 184 VAL A C 1
ATOM 1301 O O . VAL A 1 184 ? 16.925 7.093 -21.380 1.00 91.25 184 VAL A O 1
ATOM 1304 N N . PHE A 1 185 ? 17.778 8.706 -22.681 1.00 92.62 185 PHE A N 1
ATOM 1305 C CA . PHE A 1 185 ? 16.888 8.433 -23.817 1.00 92.62 185 PHE A CA 1
ATOM 1306 C C . PHE A 1 185 ? 17.482 7.423 -24.793 1.00 92.62 185 PHE A C 1
ATOM 1308 O O . PHE A 1 185 ? 16.778 6.569 -25.320 1.00 92.62 185 PHE A O 1
ATOM 1315 N N . GLU A 1 186 ? 18.787 7.504 -25.026 1.00 94.94 186 GLU A N 1
ATOM 1316 C CA . GLU A 1 186 ? 19.500 6.667 -25.987 1.00 94.94 186 GLU A CA 1
ATOM 1317 C C . GLU A 1 186 ? 19.634 5.215 -25.520 1.00 94.94 186 GLU A C 1
ATOM 1319 O O . GLU A 1 186 ? 19.824 4.325 -26.347 1.00 94.94 186 GLU A O 1
ATOM 1324 N N . SER A 1 187 ? 19.523 4.974 -24.211 1.00 96.38 187 SER A N 1
ATOM 1325 C CA . SER A 1 187 ? 19.568 3.629 -23.638 1.00 96.38 187 SER A CA 1
ATOM 1326 C C . SER A 1 187 ? 18.254 2.865 -23.769 1.00 96.38 187 SER A C 1
ATOM 1328 O O . SER A 1 187 ? 18.258 1.660 -23.530 1.00 96.38 187 SER A O 1
ATOM 1330 N N . ILE A 1 188 ? 17.139 3.518 -24.120 1.00 96.81 188 ILE A N 1
ATOM 1331 C CA . ILE A 1 188 ? 15.820 2.877 -24.201 1.00 96.81 188 ILE A CA 1
ATOM 1332 C C . ILE A 1 188 ? 15.841 1.789 -25.277 1.00 96.81 188 ILE A C 1
ATOM 1334 O O . ILE A 1 188 ? 16.197 2.033 -26.430 1.00 96.81 188 ILE A O 1
ATOM 1338 N N . ARG A 1 189 ? 15.452 0.576 -24.886 1.00 97.00 189 ARG A N 1
ATOM 1339 C CA . ARG A 1 189 ? 15.383 -0.611 -25.746 1.00 97.00 189 ARG A CA 1
ATOM 1340 C C . ARG A 1 189 ? 13.969 -1.100 -25.991 1.00 97.00 189 ARG A C 1
ATOM 1342 O O . ARG A 1 189 ? 13.788 -1.851 -26.936 1.00 97.00 189 ARG A O 1
ATOM 1349 N N . GLY A 1 190 ? 13.005 -0.710 -25.168 1.00 97.25 190 GLY A N 1
ATOM 1350 C CA . GLY A 1 190 ? 11.597 -1.047 -25.345 1.00 97.25 190 GLY A CA 1
ATOM 1351 C C . GLY A 1 190 ? 10.767 -0.610 -24.146 1.00 97.25 190 GLY A C 1
ATOM 1352 O O . GLY A 1 190 ? 11.307 -0.377 -23.062 1.00 97.25 190 GLY A O 1
ATOM 1353 N N . THR A 1 191 ? 9.454 -0.525 -24.327 1.00 97.25 191 THR A N 1
ATOM 1354 C CA . THR A 1 191 ? 8.508 -0.121 -23.280 1.00 97.25 191 THR A CA 1
ATOM 1355 C C . THR A 1 191 ? 7.307 -1.058 -23.289 1.00 97.25 191 THR A C 1
ATOM 1357 O O . THR A 1 191 ? 6.838 -1.481 -24.347 1.00 97.25 191 THR A O 1
ATOM 1360 N N . SER A 1 192 ? 6.825 -1.427 -22.104 1.00 97.81 192 SER A N 1
ATOM 1361 C CA . SER A 1 192 ? 5.637 -2.265 -21.954 1.00 97.81 192 SER A CA 1
ATOM 1362 C C . SER A 1 192 ? 4.381 -1.575 -22.496 1.00 97.81 192 SER A C 1
ATOM 1364 O O . SER A 1 192 ? 4.332 -0.360 -22.687 1.00 97.81 192 SER A O 1
ATOM 1366 N N . ALA A 1 193 ? 3.306 -2.346 -22.655 1.00 96.06 193 ALA A N 1
ATOM 1367 C CA . ALA A 1 193 ? 1.973 -1.753 -22.653 1.00 96.06 193 ALA A CA 1
ATOM 1368 C C . ALA A 1 193 ? 1.689 -1.079 -21.297 1.00 96.06 193 ALA A C 1
ATOM 1370 O O . ALA A 1 193 ? 2.378 -1.341 -20.306 1.00 96.06 193 ALA A O 1
ATOM 1371 N N . TYR A 1 194 ? 0.659 -0.233 -21.262 1.00 96.12 194 TYR A N 1
ATOM 1372 C CA . TYR A 1 194 ? 0.188 0.374 -20.021 1.00 96.12 194 TYR A CA 1
ATOM 1373 C C . TYR A 1 194 ? -0.171 -0.698 -18.985 1.00 96.12 194 TYR A C 1
ATOM 1375 O O . TYR A 1 194 ? -0.871 -1.669 -19.293 1.00 96.12 194 TYR A O 1
ATOM 1383 N N . LEU A 1 195 ? 0.289 -0.483 -17.759 1.00 94.69 195 LEU A N 1
ATOM 1384 C CA . LEU A 1 195 ? 0.003 -1.280 -16.579 1.00 94.69 195 LEU A CA 1
ATOM 1385 C C . LEU A 1 195 ? -0.819 -0.417 -15.612 1.00 94.69 195 LEU A C 1
ATOM 1387 O O . LEU A 1 195 ? -0.335 0.633 -15.198 1.00 94.69 195 LEU A O 1
ATOM 1391 N N . PRO A 1 196 ? -2.040 -0.827 -15.228 1.00 91.44 196 PRO A N 1
ATOM 1392 C CA . PRO A 1 196 ? -2.767 -0.195 -14.125 1.00 91.44 196 PRO A CA 1
ATOM 1393 C C . PRO A 1 196 ? -1.974 -0.214 -12.806 1.00 91.44 196 PRO A C 1
ATOM 1395 O O . PRO A 1 196 ? -0.979 -0.927 -12.689 1.00 91.44 196 PRO A O 1
ATOM 1398 N N . ALA A 1 197 ? -2.434 0.512 -11.786 1.00 88.75 197 ALA A N 1
ATOM 1399 C CA . ALA A 1 197 ? -1.884 0.365 -10.437 1.00 88.75 197 ALA A CA 1
ATOM 1400 C C . ALA A 1 197 ? -2.016 -1.087 -9.924 1.00 88.75 197 ALA A C 1
ATOM 1402 O O . ALA A 1 197 ? -2.900 -1.837 -10.353 1.00 88.75 197 ALA A O 1
ATOM 1403 N N . GLY A 1 198 ? -1.140 -1.477 -9.000 1.00 86.94 198 GLY A N 1
ATOM 1404 C CA . GLY A 1 198 ? -1.090 -2.807 -8.398 1.00 86.94 198 GLY A CA 1
ATOM 1405 C C . GLY A 1 198 ? 0.075 -3.671 -8.881 1.00 86.94 198 GLY A C 1
ATOM 1406 O O . GLY A 1 198 ? 1.073 -3.174 -9.407 1.00 86.94 198 GLY A O 1
ATOM 1407 N N . VAL A 1 199 ? -0.044 -4.980 -8.643 1.00 90.38 199 VAL A N 1
ATOM 1408 C CA . VAL A 1 199 ? 1.001 -5.978 -8.908 1.00 90.38 199 VAL A CA 1
ATOM 1409 C C . VAL A 1 199 ? 0.774 -6.656 -10.258 1.00 90.38 199 VAL A C 1
ATOM 1411 O O . VAL A 1 199 ? -0.300 -7.194 -10.524 1.00 90.38 199 VAL A O 1
ATOM 1414 N N . HIS A 1 200 ? 1.820 -6.696 -11.076 1.00 93.94 200 HIS A N 1
ATOM 1415 C CA . HIS A 1 200 ? 1.872 -7.373 -12.368 1.00 93.94 200 HIS A CA 1
ATOM 1416 C C . HIS A 1 200 ? 3.040 -8.346 -12.378 1.00 93.94 200 HIS A C 1
ATOM 1418 O O . HIS A 1 200 ? 4.145 -8.002 -11.965 1.00 93.94 200 HIS A O 1
ATOM 1424 N N . GLU A 1 201 ? 2.817 -9.550 -12.888 1.00 96.50 201 GLU A N 1
ATOM 1425 C CA . GLU A 1 201 ? 3.852 -10.576 -13.000 1.00 96.50 201 GLU A CA 1
ATOM 1426 C C . GLU A 1 201 ? 4.087 -10.956 -14.457 1.00 96.50 201 GLU A C 1
ATOM 1428 O O . GLU A 1 201 ? 3.162 -10.944 -15.274 1.00 96.50 201 GLU A O 1
ATOM 1433 N N . ASN A 1 202 ? 5.316 -11.366 -14.767 1.00 97.38 202 ASN A N 1
ATOM 1434 C CA . ASN A 1 202 ? 5.712 -11.849 -16.090 1.00 97.38 202 ASN A CA 1
ATOM 1435 C C . ASN A 1 202 ? 5.393 -10.844 -17.213 1.00 97.38 202 ASN A C 1
ATOM 1437 O O . ASN A 1 202 ? 4.899 -11.212 -18.286 1.00 97.38 202 ASN A O 1
ATOM 1441 N N . VAL A 1 203 ? 5.674 -9.561 -16.972 1.00 98.00 203 VAL A N 1
ATOM 1442 C CA . VAL A 1 203 ? 5.418 -8.489 -17.935 1.00 98.00 203 VAL A CA 1
ATOM 1443 C C . VAL A 1 203 ? 6.388 -8.629 -19.103 1.00 98.00 203 VAL A C 1
ATOM 1445 O O . VAL A 1 203 ? 7.591 -8.405 -18.976 1.00 98.00 203 VAL A O 1
ATOM 1448 N N . ARG A 1 204 ? 5.865 -9.010 -20.268 1.00 97.50 204 ARG A N 1
ATOM 1449 C CA . ARG A 1 204 ? 6.649 -9.113 -21.500 1.00 97.50 204 ARG A CA 1
ATOM 1450 C C . ARG A 1 204 ? 6.830 -7.732 -22.126 1.00 97.50 204 ARG A C 1
ATOM 1452 O O . ARG A 1 204 ? 5.845 -7.053 -22.404 1.00 97.50 204 ARG A O 1
ATOM 1459 N N . VAL A 1 205 ? 8.077 -7.367 -22.407 1.00 98.25 205 VAL A N 1
ATOM 1460 C CA . VAL A 1 205 ? 8.438 -6.133 -23.114 1.00 98.25 205 VAL A CA 1
ATOM 1461 C C . VAL A 1 205 ? 9.090 -6.492 -24.443 1.00 98.25 205 VAL A C 1
ATOM 1463 O O . VAL A 1 205 ? 10.068 -7.241 -24.474 1.00 98.25 205 VAL A O 1
ATOM 1466 N N . GLU A 1 206 ? 8.527 -5.988 -25.540 1.00 98.00 206 GLU A N 1
ATOM 1467 C CA . GLU A 1 206 ? 9.138 -6.081 -26.868 1.00 98.00 206 GLU A CA 1
ATOM 1468 C C . GLU A 1 206 ? 10.277 -5.068 -26.981 1.00 98.00 206 GLU A C 1
ATOM 1470 O O . GLU A 1 206 ? 10.171 -3.952 -26.471 1.00 98.00 206 GLU A O 1
ATOM 1475 N N . LEU A 1 207 ? 11.378 -5.475 -27.613 1.00 96.94 207 LEU A N 1
ATOM 1476 C CA . LEU A 1 207 ? 12.538 -4.618 -27.814 1.00 96.94 207 LEU A CA 1
ATOM 1477 C C . LEU A 1 207 ? 12.530 -4.031 -29.229 1.00 96.94 207 LEU A C 1
ATOM 1479 O O . LEU A 1 207 ? 12.419 -4.763 -30.211 1.00 96.94 207 LEU A O 1
ATOM 1483 N N . ASP A 1 208 ? 12.722 -2.718 -29.334 1.00 95.50 208 ASP A N 1
ATOM 1484 C CA . ASP A 1 208 ? 12.805 -1.983 -30.603 1.00 95.50 208 ASP A CA 1
ATOM 1485 C C . ASP A 1 208 ? 14.023 -2.410 -31.436 1.00 95.50 208 ASP A C 1
ATOM 1487 O O . ASP A 1 208 ? 14.015 -2.356 -32.669 1.00 95.50 208 ASP A O 1
ATOM 1491 N N . ALA A 1 209 ? 15.089 -2.836 -30.754 1.00 90.06 209 ALA A N 1
ATOM 1492 C CA . ALA A 1 209 ? 16.286 -3.401 -31.355 1.00 90.06 209 ALA A CA 1
ATOM 1493 C C . ALA A 1 209 ? 16.655 -4.716 -30.652 1.00 90.06 209 ALA A C 1
ATOM 1495 O O . ALA A 1 209 ? 16.776 -4.728 -29.422 1.00 90.06 209 ALA A O 1
ATOM 1496 N N . PRO A 1 210 ? 16.891 -5.806 -31.404 1.00 91.56 210 PRO A N 1
ATOM 1497 C CA . PRO A 1 210 ? 17.135 -7.104 -30.806 1.00 91.56 210 PRO A CA 1
ATOM 1498 C C . PRO A 1 210 ? 18.475 -7.152 -30.074 1.00 91.56 210 PRO A C 1
ATOM 1500 O O . PRO A 1 210 ? 19.498 -6.662 -30.560 1.00 91.56 210 PRO A O 1
ATOM 1503 N N . VAL A 1 211 ? 18.483 -7.816 -28.922 1.00 92.69 211 VAL A N 1
ATOM 1504 C CA . VAL A 1 211 ? 19.708 -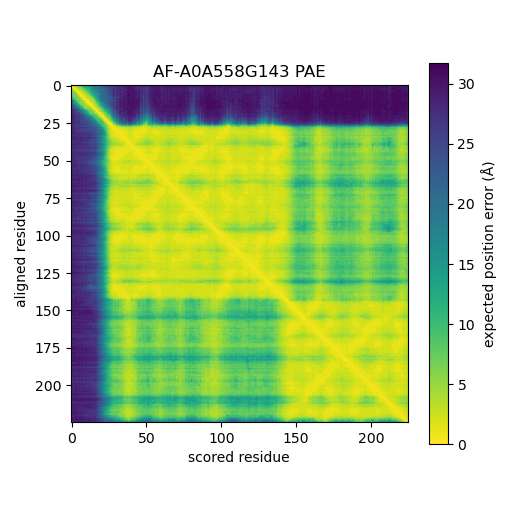8.133 -28.182 1.00 92.69 211 VAL A CA 1
ATOM 1505 C C . VAL A 1 211 ? 20.377 -9.348 -28.823 1.00 92.69 211 VAL A C 1
ATOM 1507 O O . VAL A 1 211 ? 19.843 -10.454 -28.791 1.00 92.69 211 VAL A O 1
ATOM 1510 N N . THR A 1 212 ? 21.554 -9.149 -29.418 1.00 92.94 212 THR A N 1
ATOM 1511 C CA . THR A 1 212 ? 22.286 -10.205 -30.146 1.00 92.94 212 THR A CA 1
ATOM 1512 C C . THR A 1 212 ? 23.456 -10.804 -29.368 1.00 92.94 212 THR A C 1
ATOM 1514 O O . THR A 1 212 ? 24.058 -11.780 -29.812 1.00 92.94 212 THR A O 1
ATOM 1517 N N . GLU A 1 213 ? 23.809 -10.212 -28.231 1.00 93.50 213 GLU A N 1
ATOM 1518 C CA . GLU A 1 213 ? 24.918 -10.629 -27.378 1.00 93.50 213 GLU A CA 1
ATOM 1519 C C . GLU A 1 213 ? 24.563 -10.457 -25.901 1.00 93.50 213 GLU A C 1
ATOM 1521 O O . GLU A 1 213 ? 23.585 -9.795 -25.560 1.00 93.50 213 GLU A O 1
ATOM 1526 N N . ASN A 1 214 ? 25.360 -11.059 -25.017 1.00 95.25 214 ASN A N 1
ATOM 1527 C CA . ASN A 1 214 ? 25.169 -10.893 -23.580 1.00 95.25 214 ASN A CA 1
ATOM 1528 C C . ASN A 1 214 ? 25.377 -9.422 -23.206 1.00 95.25 214 ASN A C 1
ATOM 1530 O O . ASN A 1 214 ? 26.467 -8.883 -23.395 1.00 95.25 214 ASN A O 1
ATOM 1534 N N . THR A 1 215 ? 24.342 -8.799 -22.652 1.00 95.44 215 THR A N 1
ATOM 1535 C CA . THR A 1 215 ? 24.344 -7.387 -22.271 1.00 95.44 215 THR A CA 1
ATOM 1536 C C . THR A 1 215 ? 23.581 -7.181 -20.969 1.00 95.44 215 THR A C 1
ATOM 1538 O O . THR A 1 215 ? 22.783 -8.029 -20.567 1.00 95.44 215 THR A O 1
ATOM 1541 N N . THR A 1 216 ? 23.816 -6.042 -20.324 1.00 96.50 216 THR A N 1
ATOM 1542 C CA . THR A 1 216 ? 23.038 -5.604 -19.166 1.00 96.50 216 THR A CA 1
ATOM 1543 C C . THR A 1 216 ? 21.813 -4.843 -19.645 1.00 96.50 216 THR A C 1
ATOM 1545 O O . THR A 1 216 ? 21.936 -3.881 -20.408 1.00 96.50 216 THR A O 1
ATOM 1548 N N . LEU A 1 217 ? 20.650 -5.243 -19.143 1.00 97.06 217 LEU A N 1
ATOM 1549 C CA . LEU A 1 217 ? 19.404 -4.507 -19.282 1.00 97.06 217 LEU A CA 1
ATOM 1550 C C . LEU A 1 217 ? 18.935 -4.040 -17.904 1.00 97.06 217 LEU A C 1
ATOM 1552 O O . LEU A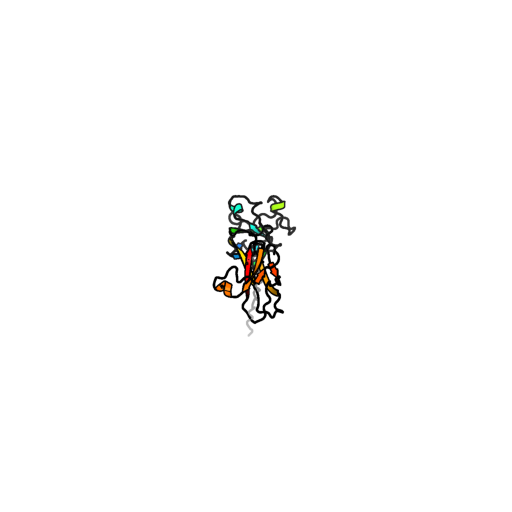 1 217 ? 19.087 -4.756 -16.916 1.00 97.06 217 LEU A O 1
ATOM 1556 N N . VAL A 1 218 ? 18.372 -2.840 -17.848 1.00 97.75 218 VAL A N 1
ATOM 1557 C CA . VAL A 1 218 ? 17.909 -2.189 -16.625 1.00 97.75 218 VAL A CA 1
ATOM 1558 C C . VAL A 1 218 ? 16.421 -1.871 -16.790 1.00 97.75 218 VAL A C 1
ATOM 1560 O O . VAL A 1 218 ? 16.084 -0.967 -17.557 1.00 97.75 218 VAL A O 1
ATOM 1563 N N . PRO A 1 219 ? 15.514 -2.605 -16.123 1.00 97.50 219 PRO A N 1
ATOM 1564 C CA . PRO A 1 219 ? 14.101 -2.249 -16.101 1.00 97.50 219 PRO A CA 1
ATOM 1565 C C . PRO A 1 219 ? 13.879 -1.018 -15.210 1.00 97.50 219 PRO A C 1
ATOM 1567 O O . PRO A 1 219 ? 14.457 -0.908 -14.127 1.00 97.50 219 PRO A O 1
ATOM 1570 N N . MET A 1 220 ? 13.015 -0.107 -15.644 1.00 96.19 220 MET A N 1
ATOM 1571 C CA . MET A 1 220 ? 12.625 1.082 -14.889 1.00 96.19 220 MET A CA 1
ATOM 1572 C C . MET A 1 220 ? 11.116 1.292 -14.990 1.00 96.19 220 MET A C 1
ATOM 1574 O O . MET A 1 220 ? 10.558 1.284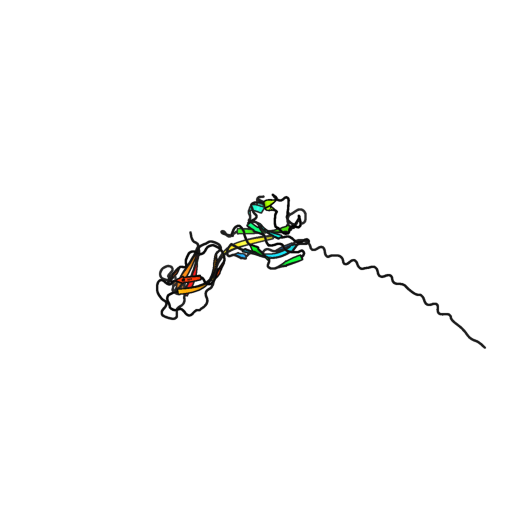 -16.085 1.00 96.19 220 MET A O 1
ATOM 1578 N N . ALA A 1 221 ? 10.450 1.473 -13.850 1.00 94.94 221 ALA A N 1
ATOM 1579 C CA . ALA A 1 221 ? 9.043 1.851 -13.812 1.00 94.94 221 ALA A CA 1
ATOM 1580 C C . ALA A 1 221 ? 8.889 3.361 -14.052 1.00 94.94 221 ALA A C 1
ATOM 1582 O O . ALA A 1 221 ? 9.615 4.167 -13.468 1.00 94.94 221 ALA A O 1
ATOM 1583 N N . HIS A 1 222 ? 7.926 3.736 -14.887 1.00 91.88 222 HIS A N 1
ATOM 1584 C CA . HIS A 1 222 ? 7.551 5.114 -15.182 1.00 91.88 222 HIS A CA 1
ATOM 1585 C C . HIS A 1 222 ? 6.064 5.309 -14.910 1.00 91.88 222 HIS A C 1
ATOM 1587 O O . HIS A 1 222 ? 5.246 4.508 -15.351 1.00 91.88 222 HIS A O 1
ATOM 1593 N N . MET A 1 223 ? 5.725 6.391 -14.218 1.00 86.25 223 MET A N 1
ATOM 1594 C CA . MET A 1 223 ? 4.346 6.838 -14.030 1.00 86.25 223 MET A CA 1
ATOM 1595 C C . MET A 1 223 ? 3.796 7.419 -15.338 1.00 86.25 223 MET A C 1
ATOM 1597 O O . MET A 1 223 ? 4.530 8.104 -16.055 1.00 86.25 223 MET A O 1
ATOM 1601 N N . ASP A 1 224 ? 2.524 7.158 -15.632 1.00 83.56 224 ASP A N 1
ATOM 1602 C CA . ASP A 1 224 ? 1.800 7.828 -16.717 1.00 83.56 224 ASP A CA 1
ATOM 1603 C C . ASP A 1 224 ? 1.288 9.189 -16.209 1.00 83.56 224 ASP A C 1
ATOM 1605 O O . ASP A 1 224 ? 0.563 9.237 -15.217 1.00 83.56 224 ASP A O 1
ATOM 1609 N N . THR A 1 225 ? 1.724 10.294 -16.825 1.00 70.06 225 THR A N 1
ATOM 1610 C CA . THR A 1 225 ? 1.430 11.681 -16.389 1.00 70.06 225 THR A CA 1
ATOM 1611 C C . THR A 1 225 ? 0.502 12.416 -17.334 1.00 70.06 225 THR A C 1
ATOM 1613 O O . THR A 1 225 ? 0.769 12.345 -18.557 1.00 70.06 225 THR A O 1
#

InterPro domains:
  IPR055706 Cell surface glycoprotein 1/2, DUF7282 [PF23951] (30-141)
  IPR055706 Cell surface glycoprotein 1/2, DUF7282 [PF23951] (145-225)